Protein AF-A0A812IL11-F1 (afdb_monomer_lite)

Foldseek 3Di:
DDDPLLQQEWAWDFDQFWIWIAGGNQAWIWTAGQLDIDTHHDPHPDVVRVVLSVVLVVVLVVLNVVLVVCVVDDPDDDDRDGSRLSSVLVVLVSSLVVLVVLLVVLLVLLVVLVVVLVPDDLPPLDPVSVVSLVVSLVSLVSSLSHLVRLLVNLVVCLVPPPSLVSCCVNRPPDSVSSNVSSVVSSVSSVVSNVSSVVSSVVSVVSVVVSVVSVVVVVVVVVVVVVVVVVVVVVVVVVVVVVVVD

Secondary structure (DSSP, 8-state):
---TTTTSSEEEEEETTEEEEEESSSS-EEEE-SS-EEEE----SSHHHHHHHHHHHHHHHHHHHHHHHHTTS--TT-PPPPHHHHHHHHHHHHHHHHHHHHHHHHHHHHHHHHHHHHHS-GGG--HHHHHHHHHHHHHHHHHHHHHHHHHHHHHHHHH-HHHHHHHHHHHSS-HHHHHHHHHHHHHHHHHHHHHHHHHHHHHHHHHHHHHHHHHHHHHHHHHHHHHHHHHHHHHHHHHHHHHH-

Structure (mmCIF, N/CA/C/O backbone):
data_AF-A0A812IL11-F1
#
_entry.id   AF-A0A812IL11-F1
#
loop_
_atom_site.group_PDB
_atom_site.id
_atom_site.type_symbol
_atom_site.label_atom_id
_atom_site.label_alt_id
_atom_site.label_comp_id
_atom_site.label_asym_id
_atom_site.label_entity_id
_atom_site.label_seq_id
_atom_site.pdbx_PDB_ins_code
_atom_site.Cartn_x
_atom_site.Cartn_y
_atom_site.Cartn_z
_atom_site.occupancy
_atom_site.B_iso_or_equiv
_atom_site.auth_seq_id
_atom_site.auth_comp_id
_atom_site.auth_asym_id
_atom_site.auth_atom_id
_atom_site.pdbx_PDB_model_num
ATOM 1 N N . MET A 1 1 ? -23.188 9.758 5.806 1.00 29.72 1 MET A N 1
ATOM 2 C CA . MET A 1 1 ? -23.094 9.711 4.332 1.00 29.72 1 MET A CA 1
ATOM 3 C C . MET A 1 1 ? -21.661 9.339 4.013 1.00 29.72 1 MET A C 1
ATOM 5 O O . MET A 1 1 ? -20.778 10.038 4.482 1.00 29.72 1 MET A O 1
ATOM 9 N N . PHE A 1 2 ? -21.421 8.224 3.322 1.00 33.56 2 PHE A N 1
ATOM 10 C CA . PHE A 1 2 ? -20.063 7.772 3.010 1.00 33.56 2 PHE A CA 1
ATOM 11 C C . PHE A 1 2 ? -19.362 8.792 2.098 1.00 33.56 2 PHE A C 1
ATOM 13 O O . PHE A 1 2 ? -19.878 9.119 1.026 1.00 33.56 2 PHE A O 1
ATOM 20 N N . SER A 1 3 ? -18.212 9.306 2.544 1.00 34.31 3 SER A N 1
ATOM 21 C CA . SER A 1 3 ? -17.330 10.166 1.751 1.00 34.31 3 SER A CA 1
ATOM 22 C C . SER A 1 3 ? -16.974 9.473 0.432 1.00 34.31 3 SER A C 1
ATOM 24 O O . SER A 1 3 ? -16.679 8.278 0.399 1.00 34.31 3 SER A O 1
ATOM 26 N N . LYS A 1 4 ? -17.000 10.219 -0.680 1.00 36.62 4 LYS A N 1
ATOM 27 C CA . LYS A 1 4 ? -16.671 9.709 -2.025 1.00 36.62 4 LYS A CA 1
ATOM 28 C C . LYS A 1 4 ? -15.236 9.162 -2.133 1.00 36.62 4 LYS A C 1
ATOM 30 O O . LYS A 1 4 ? -14.985 8.398 -3.063 1.00 36.62 4 LYS A O 1
ATOM 35 N N . ASN A 1 5 ? -14.355 9.477 -1.178 1.00 37.28 5 ASN A N 1
ATOM 36 C CA . ASN A 1 5 ? -12.981 8.968 -1.115 1.00 37.28 5 ASN A CA 1
ATOM 37 C C . ASN A 1 5 ? -12.870 7.580 -0.453 1.00 37.28 5 ASN A C 1
ATOM 39 O O . ASN A 1 5 ? -11.897 6.877 -0.692 1.00 37.28 5 ASN A O 1
ATOM 43 N N . ALA A 1 6 ? -13.908 7.105 0.249 1.00 41.88 6 ALA A N 1
ATOM 44 C CA . ALA A 1 6 ? -13.963 5.759 0.842 1.00 41.88 6 ALA A CA 1
ATOM 45 C C . ALA A 1 6 ? -14.187 4.631 -0.194 1.00 41.88 6 ALA A C 1
ATOM 47 O O . ALA A 1 6 ? -14.512 3.496 0.144 1.00 41.88 6 ALA A O 1
ATOM 48 N N . ARG A 1 7 ? -14.069 4.932 -1.495 1.00 48.19 7 ARG A N 1
ATOM 49 C CA . ARG A 1 7 ? -14.360 3.995 -2.594 1.00 48.19 7 ARG A CA 1
ATOM 50 C C . ARG A 1 7 ? -13.226 3.008 -2.891 1.00 48.19 7 ARG A C 1
ATOM 52 O O . ARG A 1 7 ? -13.402 2.194 -3.796 1.00 48.19 7 ARG A O 1
ATOM 59 N N . ARG A 1 8 ? -12.101 3.072 -2.170 1.00 51.00 8 ARG A N 1
ATOM 60 C CA . ARG A 1 8 ? -10.961 2.147 -2.321 1.00 51.00 8 ARG A CA 1
ATOM 61 C C . ARG A 1 8 ? -10.229 1.776 -1.019 1.00 51.00 8 ARG A C 1
ATOM 63 O O . ARG A 1 8 ? -9.342 0.944 -1.095 1.00 51.00 8 ARG A O 1
ATOM 70 N N . GLY A 1 9 ? -10.590 2.336 0.139 1.00 61.62 9 GLY A N 1
ATOM 71 C CA . GLY A 1 9 ? -9.779 2.220 1.360 1.00 61.62 9 GLY A CA 1
ATOM 72 C C . GLY A 1 9 ? -10.578 2.004 2.641 1.00 61.62 9 GLY A C 1
ATOM 73 O O . GLY A 1 9 ? -11.809 2.022 2.624 1.00 61.62 9 GLY A O 1
ATOM 74 N N . PHE A 1 10 ? -9.865 1.814 3.749 1.00 67.25 10 PHE A N 1
ATOM 75 C CA . PHE A 1 10 ? -10.442 1.699 5.087 1.00 67.25 10 PHE A CA 1
ATOM 76 C C . PHE A 1 10 ? -11.337 2.904 5.424 1.00 67.25 10 PHE A C 1
ATOM 78 O O . PHE A 1 10 ? -11.132 4.008 4.926 1.00 67.25 10 PHE A O 1
ATOM 85 N N . GLY A 1 11 ? -12.363 2.699 6.241 1.00 69.38 11 GLY A N 1
ATOM 86 C CA . GLY A 1 11 ? -13.236 3.766 6.710 1.00 69.38 11 GLY A CA 1
ATOM 87 C C . GLY A 1 11 ? -13.647 3.522 8.148 1.00 69.38 11 GLY A C 1
ATOM 88 O O . GLY A 1 11 ? -14.177 2.458 8.455 1.00 69.38 11 GLY A O 1
ATOM 89 N N . LEU A 1 12 ? -13.445 4.521 8.998 1.00 74.69 12 LEU A N 1
ATOM 90 C CA . LEU A 1 12 ? -13.916 4.543 10.375 1.00 74.69 12 LEU A CA 1
ATOM 91 C C . LEU A 1 12 ? -15.006 5.612 10.498 1.00 74.69 12 LEU A C 1
ATOM 93 O O . LEU A 1 12 ? -14.880 6.714 9.968 1.00 74.69 12 LEU A O 1
ATOM 97 N N . SER A 1 13 ? -16.116 5.270 11.143 1.00 76.06 13 SER A N 1
ATOM 98 C CA . SER A 1 13 ? -17.156 6.224 11.516 1.00 76.06 13 SER A CA 1
ATOM 99 C C . SER A 1 13 ? -17.642 5.902 12.914 1.00 76.06 13 SER A C 1
ATOM 101 O O . SER A 1 13 ? -18.154 4.811 13.162 1.00 76.06 13 SER A O 1
ATOM 103 N N . VAL A 1 14 ? -17.534 6.875 13.807 1.00 68.44 14 VAL A N 1
ATOM 104 C CA . VAL A 1 14 ? -18.029 6.769 15.176 1.00 68.44 14 VAL A CA 1
ATOM 105 C C . VAL A 1 14 ? -19.452 7.317 15.224 1.00 68.44 14 VAL A C 1
ATOM 107 O O . VAL A 1 14 ? -19.789 8.307 14.571 1.00 68.44 14 VAL A O 1
ATOM 110 N N . ARG A 1 15 ? -20.350 6.626 15.928 1.00 67.19 15 ARG A N 1
ATOM 111 C CA . ARG A 1 15 ? -21.689 7.133 16.254 1.00 67.19 15 ARG A CA 1
ATOM 112 C C . ARG A 1 15 ? -22.020 6.759 17.687 1.00 67.19 15 ARG A C 1
ATOM 114 O O . ARG A 1 15 ? -21.584 5.726 18.172 1.00 67.19 15 ARG A O 1
ATOM 121 N N . ARG A 1 16 ? -22.855 7.565 18.349 1.00 60.84 16 ARG A N 1
ATOM 122 C CA . ARG A 1 16 ? -23.295 7.317 19.734 1.00 60.84 16 ARG A CA 1
ATOM 123 C C . ARG A 1 16 ? -23.702 5.851 19.948 1.00 60.84 16 ARG A C 1
ATOM 125 O O . ARG A 1 16 ? -24.752 5.431 19.460 1.00 60.84 16 ARG A O 1
ATOM 132 N N . GLY A 1 17 ? -22.869 5.110 20.684 1.00 62.84 17 GLY A N 1
ATOM 133 C CA . GLY A 1 17 ? -23.086 3.704 21.038 1.00 62.84 17 GLY A CA 1
ATOM 134 C C . GLY A 1 17 ? -22.303 2.663 20.224 1.00 62.84 17 GLY A C 1
ATOM 135 O O . GLY A 1 17 ? -22.475 1.476 20.496 1.00 62.84 17 GLY A O 1
ATOM 136 N N . GLY A 1 18 ? -21.465 3.056 19.255 1.00 69.75 18 GLY A N 1
ATOM 137 C CA . GLY A 1 18 ? -20.599 2.115 18.538 1.00 69.75 18 GLY A CA 1
ATOM 138 C C . GLY A 1 18 ? -19.755 2.706 17.401 1.00 69.75 18 GLY A C 1
ATOM 139 O O . GLY A 1 18 ? -20.031 3.782 16.870 1.00 69.75 18 GLY A O 1
ATOM 140 N N . ALA A 1 19 ? -18.735 1.957 16.991 1.00 75.38 19 ALA A N 1
ATOM 141 C CA . ALA A 1 19 ? -17.854 2.273 15.873 1.00 75.38 19 ALA A CA 1
ATOM 142 C C . ALA A 1 19 ? -18.213 1.425 14.645 1.00 75.38 19 ALA A C 1
ATOM 144 O O . ALA A 1 19 ? -18.396 0.214 14.737 1.00 75.38 19 ALA A O 1
ATOM 145 N N . LEU A 1 20 ? -18.317 2.050 13.476 1.00 79.25 20 LEU A N 1
ATOM 146 C CA . LEU A 1 20 ? -18.415 1.371 12.187 1.00 79.25 20 LEU A CA 1
ATOM 147 C C . LEU A 1 20 ? -17.041 1.397 11.516 1.00 79.25 20 LEU A C 1
ATOM 149 O O . LEU A 1 20 ? -16.548 2.460 11.146 1.00 79.25 20 LEU A O 1
ATOM 153 N N . LEU A 1 21 ? -16.485 0.217 11.289 1.00 77.62 21 LEU A N 1
ATOM 154 C CA . LEU A 1 21 ? -15.248 -0.024 10.556 1.00 77.62 21 LEU A CA 1
ATOM 155 C C . LEU A 1 21 ? -15.602 -0.618 9.189 1.00 77.62 21 LEU A C 1
ATOM 157 O O . LEU A 1 21 ? -16.446 -1.504 9.091 1.00 77.62 21 LEU A O 1
ATOM 161 N N . SER A 1 22 ? -14.989 -0.149 8.110 1.00 76.06 22 SER A N 1
ATOM 162 C CA . SER A 1 22 ? -15.215 -0.657 6.754 1.00 76.06 22 SER A CA 1
ATOM 163 C C . SER A 1 22 ? -13.885 -0.933 6.080 1.00 76.06 22 SER A C 1
ATOM 165 O O . SER A 1 22 ? -13.081 -0.024 5.922 1.00 76.06 22 SER A O 1
ATOM 167 N N . LEU A 1 23 ? -13.681 -2.158 5.602 1.00 69.00 23 LEU A N 1
ATOM 168 C CA . LEU A 1 23 ? -12.432 -2.590 4.966 1.00 69.00 23 LEU A CA 1
ATOM 169 C C . LEU A 1 23 ? -12.410 -2.298 3.454 1.00 69.00 23 LEU A C 1
ATOM 171 O O . LEU A 1 23 ? -12.060 -3.150 2.640 1.00 69.00 23 LEU A O 1
ATOM 175 N N . GLY A 1 24 ? -12.827 -1.096 3.046 1.00 65.12 24 GLY A N 1
ATOM 176 C CA . GLY A 1 24 ? -12.870 -0.723 1.630 1.00 65.12 24 GLY A CA 1
ATOM 177 C C . GLY A 1 24 ? -14.158 -1.058 0.892 1.00 65.12 24 GLY A C 1
ATOM 178 O O . GLY A 1 24 ? -15.213 -1.321 1.473 1.00 65.12 24 GLY A O 1
ATOM 179 N N . ARG A 1 25 ? -14.081 -0.947 -0.440 1.00 60.25 25 ARG A N 1
ATOM 180 C CA . ARG A 1 25 ? -15.228 -1.077 -1.350 1.00 60.25 25 ARG A CA 1
ATOM 181 C C . ARG A 1 25 ? -15.854 -2.463 -1.271 1.00 60.25 25 ARG A C 1
ATOM 183 O O . ARG A 1 25 ? -17.078 -2.561 -1.169 1.00 60.25 25 ARG A O 1
ATOM 190 N N . ASP A 1 26 ? -14.999 -3.475 -1.269 1.00 55.38 26 ASP A N 1
ATOM 191 C CA . ASP A 1 26 ? -15.390 -4.869 -1.426 1.00 55.38 26 ASP A CA 1
ATOM 192 C C . ASP A 1 26 ? -15.074 -5.722 -0.176 1.00 55.38 26 ASP A C 1
ATOM 194 O O . ASP A 1 26 ? -15.381 -6.910 -0.149 1.00 55.38 26 ASP A O 1
ATOM 198 N N . GLY A 1 27 ? -14.511 -5.115 0.878 1.00 61.88 27 GLY A N 1
ATOM 199 C CA . GLY A 1 27 ? -14.308 -5.750 2.183 1.00 61.88 27 GLY A CA 1
ATOM 200 C C . GLY A 1 27 ? -15.541 -5.657 3.095 1.00 61.88 27 GLY A C 1
ATOM 201 O O . GLY A 1 27 ? -16.428 -4.823 2.867 1.00 61.88 27 GLY A O 1
ATOM 202 N N . PRO A 1 28 ? -15.631 -6.504 4.136 1.00 65.06 28 PRO A N 1
ATOM 203 C CA . PRO A 1 28 ? -16.746 -6.463 5.071 1.00 65.06 28 PRO A CA 1
ATOM 204 C C . PRO A 1 28 ? -16.701 -5.195 5.930 1.00 65.06 28 PRO A C 1
ATOM 206 O O . PRO A 1 28 ? -15.650 -4.580 6.145 1.00 65.06 28 PRO A O 1
ATOM 209 N N . SER A 1 29 ? -17.872 -4.795 6.417 1.00 74.75 29 SER A N 1
ATOM 210 C CA . SER A 1 29 ? -17.995 -3.722 7.402 1.00 74.75 29 SER A CA 1
ATOM 211 C C . SER A 1 29 ? -18.302 -4.332 8.762 1.00 74.75 29 SER A C 1
ATOM 213 O O . SER A 1 29 ? -19.111 -5.248 8.848 1.00 74.75 29 SER A O 1
ATOM 215 N N . VAL A 1 30 ? -17.692 -3.833 9.828 1.00 73.81 30 VAL A N 1
ATOM 216 C CA . VAL A 1 30 ? -17.940 -4.295 11.192 1.00 73.81 30 VAL A CA 1
ATOM 217 C C . VAL A 1 30 ? -18.491 -3.148 12.018 1.00 73.81 30 VAL A C 1
ATOM 219 O O . VAL A 1 30 ? -17.923 -2.062 12.046 1.00 73.81 30 VAL A O 1
ATOM 222 N N . VAL A 1 31 ? -19.621 -3.384 12.676 1.00 79.50 31 VAL A N 1
ATOM 223 C CA . VAL A 1 31 ? -20.169 -2.481 13.690 1.00 79.50 31 VAL A CA 1
ATOM 224 C C . VAL A 1 31 ? -19.750 -3.022 15.045 1.00 79.50 31 VAL A C 1
ATOM 226 O O . VAL A 1 31 ? -20.183 -4.109 15.408 1.00 79.50 31 VAL A O 1
ATOM 229 N N . VAL A 1 32 ? -18.933 -2.282 15.781 1.00 77.50 32 VAL A N 1
ATOM 230 C CA . VAL A 1 32 ? -18.451 -2.631 17.118 1.00 77.50 32 VAL A CA 1
ATOM 231 C C . VAL A 1 32 ? -19.195 -1.795 18.151 1.00 77.50 32 VAL A C 1
ATOM 233 O O . VAL A 1 32 ? -19.266 -0.574 18.047 1.00 77.50 32 VAL A O 1
ATOM 236 N N . ALA A 1 33 ? -19.748 -2.457 19.153 1.00 76.44 33 ALA A N 1
ATOM 237 C CA . ALA A 1 33 ? -20.300 -1.867 20.362 1.00 76.44 33 ALA A CA 1
ATOM 238 C C . ALA A 1 33 ? -19.567 -2.448 21.581 1.00 76.44 33 ALA A C 1
ATOM 240 O O . ALA A 1 33 ? -18.767 -3.372 21.455 1.00 76.44 33 ALA A O 1
ATOM 241 N N . ASN A 1 34 ? -19.873 -1.932 22.771 1.00 68.38 34 ASN A N 1
ATOM 242 C CA . ASN A 1 34 ? -19.155 -2.235 24.015 1.00 68.38 34 ASN A CA 1
ATOM 243 C C . ASN A 1 34 ? -18.975 -3.754 24.288 1.00 68.38 34 ASN A C 1
ATOM 245 O O . ASN A 1 34 ? -17.907 -4.201 24.687 1.00 68.38 34 ASN A O 1
ATOM 249 N N . THR A 1 35 ? -19.989 -4.577 23.988 1.00 68.31 35 THR A N 1
ATOM 250 C CA . THR A 1 35 ? -19.961 -6.040 24.226 1.00 68.31 35 THR A CA 1
ATOM 251 C C . THR A 1 35 ? -20.346 -6.894 23.020 1.00 68.31 35 THR A C 1
ATOM 253 O O . THR A 1 35 ? -20.452 -8.116 23.123 1.00 68.31 35 THR A O 1
ATOM 256 N N . THR A 1 36 ? -20.623 -6.274 21.875 1.00 70.94 36 THR A N 1
ATOM 257 C CA . THR A 1 36 ? -21.089 -6.986 20.679 1.00 70.94 36 THR A CA 1
ATOM 258 C C . THR A 1 36 ? -20.452 -6.384 19.446 1.00 70.94 36 THR A C 1
ATOM 260 O O . THR A 1 36 ? -20.225 -5.180 19.395 1.00 70.94 36 THR A O 1
ATOM 263 N N . ALA A 1 37 ? -20.188 -7.205 18.435 1.00 71.88 37 ALA A N 1
ATOM 264 C CA . ALA A 1 37 ? -19.907 -6.684 17.111 1.00 71.88 37 ALA A CA 1
ATOM 265 C C . ALA A 1 37 ? -20.683 -7.455 16.048 1.00 71.88 37 ALA A C 1
ATOM 267 O O . ALA A 1 37 ? -20.921 -8.658 16.168 1.00 71.88 37 ALA A O 1
ATOM 268 N N . PHE A 1 38 ? -21.085 -6.735 15.010 1.00 71.88 38 PHE A N 1
ATOM 269 C CA . PHE A 1 38 ? -21.820 -7.261 13.875 1.00 71.88 38 PHE A CA 1
ATOM 270 C C . PHE A 1 38 ? -20.956 -7.136 12.633 1.00 71.88 38 PHE A C 1
ATOM 272 O O . PHE A 1 38 ? -20.614 -6.029 12.221 1.00 71.88 38 PHE A O 1
ATOM 279 N N . ILE A 1 39 ? -20.637 -8.272 12.020 1.00 71.06 39 ILE A N 1
ATOM 280 C CA . ILE A 1 39 ? -19.990 -8.307 10.714 1.00 71.06 39 ILE A CA 1
ATOM 281 C C . ILE A 1 39 ? -21.094 -8.228 9.663 1.00 71.06 39 ILE A C 1
ATOM 283 O O . ILE A 1 39 ? -21.988 -9.070 9.604 1.00 71.06 39 ILE A O 1
ATOM 287 N N . LEU A 1 40 ? -21.030 -7.194 8.839 1.00 69.31 40 LEU A N 1
ATOM 288 C CA . LEU A 1 40 ? -21.848 -7.011 7.656 1.00 69.31 40 LEU A CA 1
ATOM 289 C C . LEU A 1 40 ? -21.028 -7.507 6.460 1.00 69.31 40 LEU A C 1
ATOM 291 O O . LEU A 1 40 ? -20.180 -6.760 5.952 1.00 69.31 40 LEU A O 1
ATOM 295 N N . PRO A 1 41 ? -21.234 -8.761 6.014 1.00 62.69 41 PRO A N 1
ATOM 296 C CA . PRO A 1 41 ? -20.600 -9.241 4.800 1.00 62.69 41 PRO A CA 1
ATOM 297 C C . PRO A 1 41 ? -21.088 -8.384 3.633 1.00 62.69 41 PRO A C 1
ATOM 299 O O . PRO A 1 41 ? -22.290 -8.171 3.453 1.00 62.69 41 PRO A O 1
ATOM 302 N N . ARG A 1 42 ? -20.150 -7.867 2.842 1.00 62.34 42 ARG A N 1
ATOM 303 C CA . ARG A 1 42 ? -20.475 -7.290 1.542 1.00 62.34 42 ARG A CA 1
ATOM 304 C C . ARG A 1 42 ? -20.348 -8.375 0.493 1.00 62.34 42 ARG A C 1
ATOM 306 O O . ARG A 1 42 ? -19.362 -9.102 0.467 1.00 62.34 42 ARG A O 1
ATOM 313 N N . ASP A 1 43 ? -21.375 -8.464 -0.342 1.00 51.81 43 ASP A N 1
ATOM 314 C CA . ASP A 1 43 ? -21.470 -9.424 -1.434 1.00 51.81 43 ASP A CA 1
ATOM 315 C C . ASP A 1 43 ? -20.422 -9.051 -2.493 1.00 51.81 43 ASP A C 1
ATOM 317 O O . ASP A 1 43 ? -20.637 -8.194 -3.357 1.00 51.81 43 ASP A O 1
ATOM 321 N N . SER A 1 44 ? -19.225 -9.609 -2.344 1.00 52.06 44 SER A N 1
ATOM 322 C CA . SER A 1 44 ? -18.141 -9.456 -3.298 1.00 52.06 44 SER A CA 1
ATOM 323 C C . SER A 1 44 ? -18.310 -10.518 -4.380 1.00 52.06 44 SER A C 1
ATOM 325 O O . SER A 1 44 ? -18.503 -11.701 -4.115 1.00 52.06 44 SER A O 1
ATOM 327 N N . ARG A 1 45 ? -18.256 -10.093 -5.646 1.00 53.56 45 ARG A N 1
ATOM 328 C CA . ARG A 1 45 ? -18.257 -11.026 -6.786 1.00 53.56 45 ARG A CA 1
ATOM 329 C C . ARG A 1 45 ? -16.948 -11.822 -6.889 1.00 53.56 45 ARG A C 1
ATOM 331 O O . ARG A 1 45 ? -16.891 -12.770 -7.668 1.00 53.56 45 ARG A O 1
ATOM 338 N N . ASP A 1 46 ? -15.937 -11.443 -6.109 1.00 54.16 46 ASP A N 1
ATOM 339 C CA . ASP A 1 46 ? -14.612 -12.053 -6.061 1.00 54.16 46 ASP A CA 1
ATOM 340 C C . ASP A 1 46 ? -14.466 -12.996 -4.865 1.00 54.16 46 ASP A C 1
ATOM 342 O O . ASP A 1 46 ? -14.668 -12.619 -3.712 1.00 54.16 46 ASP A O 1
ATOM 346 N N . LYS A 1 47 ? -14.057 -14.238 -5.145 1.00 54.91 47 LYS A N 1
ATOM 347 C CA . LYS A 1 47 ? -13.893 -15.296 -4.135 1.00 54.91 47 LYS A CA 1
ATOM 348 C C . LYS A 1 47 ? -12.852 -14.956 -3.059 1.00 54.91 47 LYS A C 1
ATOM 350 O O . LYS A 1 47 ? -13.056 -15.333 -1.910 1.00 54.91 47 LYS A O 1
ATOM 355 N N . SER A 1 48 ? -11.798 -14.205 -3.386 1.00 54.56 48 SER A N 1
ATOM 356 C CA . SER A 1 48 ? -10.756 -13.821 -2.416 1.00 54.56 48 SER A CA 1
ATOM 357 C C . SER A 1 48 ? -11.302 -12.973 -1.263 1.00 54.56 48 SER A C 1
ATOM 359 O O . SER A 1 48 ? -10.867 -13.096 -0.124 1.00 54.56 48 SER A O 1
ATOM 361 N N . LEU A 1 49 ? -12.316 -12.151 -1.523 1.00 51.91 49 LEU A N 1
ATOM 362 C CA . LEU A 1 49 ? -12.935 -11.294 -0.512 1.00 51.91 49 LEU A CA 1
ATOM 363 C C . LEU A 1 49 ? -13.940 -12.053 0.362 1.00 51.91 49 LEU A C 1
ATOM 365 O O . LEU A 1 49 ? -14.156 -11.674 1.514 1.00 51.91 49 LEU A O 1
ATOM 369 N N . SER A 1 50 ? -14.507 -13.154 -0.146 1.00 56.81 50 SER A N 1
ATOM 370 C CA . SER A 1 50 ? -15.261 -14.102 0.683 1.00 56.81 50 SER A CA 1
ATOM 371 C C . SER A 1 50 ? -14.359 -14.836 1.682 1.00 56.81 50 SER A C 1
ATOM 373 O O . SER A 1 50 ? -14.770 -15.028 2.826 1.00 56.81 50 SER A O 1
ATOM 375 N N . ASP A 1 51 ? -13.110 -15.132 1.301 1.00 62.19 51 ASP A N 1
ATOM 376 C CA . ASP A 1 51 ? -12.107 -15.706 2.206 1.00 62.19 51 ASP A CA 1
ATOM 377 C C . ASP A 1 51 ? -11.676 -14.698 3.279 1.00 62.19 51 ASP A C 1
ATOM 379 O O . ASP A 1 51 ? -11.596 -15.060 4.449 1.00 62.19 51 ASP A O 1
ATOM 383 N N . VAL A 1 52 ? -11.508 -13.415 2.934 1.00 61.25 52 VAL A N 1
ATOM 384 C CA . VAL A 1 52 ? -11.262 -12.345 3.924 1.00 61.25 52 VAL A CA 1
ATOM 385 C C . VAL A 1 52 ? -12.439 -12.215 4.900 1.00 61.25 52 VAL A C 1
ATOM 387 O O . VAL A 1 52 ? -12.236 -12.089 6.105 1.00 61.25 52 VAL A O 1
ATOM 390 N N . GLY A 1 53 ? -13.681 -12.300 4.413 1.00 59.44 53 GLY A N 1
ATOM 391 C CA . GLY A 1 53 ? -14.874 -12.313 5.265 1.00 59.44 53 GLY A CA 1
ATOM 392 C C . GLY A 1 53 ? -14.911 -13.500 6.235 1.00 59.44 53 GLY A C 1
ATOM 393 O O . GLY A 1 53 ? -15.223 -13.317 7.411 1.00 59.44 53 GLY A O 1
ATOM 394 N N . LEU A 1 54 ? -14.539 -14.693 5.763 1.00 64.25 54 LEU A N 1
ATOM 395 C CA . LEU A 1 54 ? -14.407 -15.905 6.577 1.00 64.25 54 LEU A CA 1
ATOM 396 C C . LEU A 1 54 ? -13.262 -15.810 7.590 1.00 64.25 54 LEU A C 1
ATOM 398 O O . LEU A 1 54 ? -13.457 -16.195 8.738 1.00 64.25 54 LEU A O 1
ATOM 402 N N . GLN A 1 55 ? -12.105 -15.263 7.210 1.00 64.44 55 GLN A N 1
ATOM 403 C CA . GLN A 1 55 ? -10.977 -15.032 8.119 1.00 64.44 55 GLN A CA 1
ATOM 404 C C . GLN A 1 55 ? -11.334 -14.029 9.213 1.00 64.44 55 GLN A C 1
ATOM 406 O O . GLN A 1 55 ? -11.015 -14.248 10.377 1.00 64.44 55 GLN A O 1
ATOM 411 N N . ILE A 1 56 ? -12.043 -12.954 8.863 1.00 63.09 56 ILE A N 1
ATOM 412 C CA . ILE A 1 56 ? -12.542 -11.982 9.839 1.00 63.09 56 ILE A CA 1
ATOM 413 C C . ILE A 1 56 ? -13.551 -12.645 10.762 1.00 63.09 56 ILE A C 1
ATOM 415 O O . ILE A 1 56 ? -13.492 -12.435 11.965 1.00 63.09 56 ILE A O 1
ATOM 419 N N . GLN A 1 57 ? -14.440 -13.486 10.235 1.00 63.81 57 GLN A N 1
ATOM 420 C CA . GLN A 1 57 ? -15.389 -14.228 11.054 1.00 63.81 57 GLN A CA 1
ATOM 421 C C . GLN A 1 57 ? -14.693 -15.240 11.978 1.00 63.81 57 GLN A C 1
ATOM 423 O O . GLN A 1 57 ? -15.085 -15.355 13.135 1.00 63.81 57 GLN A O 1
ATOM 428 N N . GLN A 1 58 ? -13.654 -15.935 11.508 1.00 66.19 58 GLN A N 1
ATOM 429 C CA . GLN A 1 58 ? -12.846 -16.862 12.306 1.00 66.19 58 GLN A CA 1
ATOM 430 C C . GLN A 1 58 ? -12.059 -16.128 13.389 1.00 66.19 58 GLN A C 1
ATOM 432 O O . GLN A 1 58 ? -12.250 -16.438 14.558 1.00 66.19 58 GLN A O 1
ATOM 437 N N . LYS A 1 59 ? -11.290 -15.085 13.041 1.00 64.88 59 LYS A N 1
ATOM 438 C CA . LYS A 1 59 ? -10.596 -14.254 14.036 1.00 64.88 59 LYS A CA 1
ATOM 439 C C . LYS A 1 59 ? -11.583 -13.634 15.019 1.00 64.88 59 LYS A C 1
ATOM 441 O O . LYS A 1 59 ? -11.292 -13.575 16.201 1.00 64.88 59 LYS A O 1
ATOM 446 N N . PHE A 1 60 ? -12.767 -13.217 14.575 1.00 64.12 60 PHE A N 1
ATOM 447 C CA . PHE A 1 60 ? -13.799 -12.696 15.468 1.00 64.12 60 PHE A CA 1
ATOM 448 C C . PHE A 1 60 ? -14.312 -13.760 16.444 1.00 64.12 60 PHE A C 1
ATOM 450 O O . PHE A 1 60 ? -14.489 -13.468 17.622 1.00 64.12 60 PHE A O 1
ATOM 457 N N . VAL A 1 61 ? -14.517 -14.999 15.988 1.00 64.56 61 VAL A N 1
ATOM 458 C CA . VAL A 1 61 ? -14.857 -16.129 16.864 1.00 64.56 61 VAL A CA 1
ATOM 459 C C . VAL A 1 61 ? -13.714 -16.434 17.833 1.00 64.56 61 VAL A C 1
ATOM 461 O O . VAL A 1 61 ? -13.988 -16.636 19.013 1.00 64.56 61 VAL A O 1
ATOM 464 N N . ASP A 1 62 ? -12.464 -16.391 17.377 1.00 66.56 62 ASP A N 1
ATOM 465 C CA . ASP A 1 62 ? -11.277 -16.618 18.206 1.00 66.56 62 ASP A CA 1
ATOM 466 C C . ASP A 1 62 ? -11.080 -15.505 19.244 1.00 66.56 62 ASP A C 1
ATOM 468 O O . ASP A 1 62 ? -10.723 -15.787 20.380 1.00 66.56 62 ASP A O 1
ATOM 472 N N . ILE A 1 63 ? -11.376 -14.248 18.898 1.00 64.50 63 ILE A N 1
ATOM 473 C CA . ILE A 1 63 ? -11.332 -13.093 19.809 1.00 64.50 63 ILE A CA 1
ATOM 474 C C . ILE A 1 63 ? -12.478 -13.153 20.810 1.00 64.50 63 ILE A C 1
ATOM 476 O O . ILE A 1 63 ? -12.282 -12.927 21.996 1.00 64.50 63 ILE A O 1
ATOM 480 N N . VAL A 1 64 ? -13.689 -13.496 20.369 1.00 61.69 64 VAL A N 1
ATOM 481 C CA . VAL A 1 64 ? -14.814 -13.721 21.286 1.00 61.69 64 VAL A CA 1
ATOM 482 C C . VAL A 1 64 ? -14.502 -14.889 22.226 1.00 61.69 64 VAL A C 1
ATOM 484 O O . VAL A 1 64 ? -14.842 -14.819 23.406 1.00 61.69 64 VAL A O 1
ATOM 487 N N . ALA A 1 65 ? -13.849 -15.947 21.738 1.00 61.84 65 ALA A N 1
ATOM 488 C CA . ALA A 1 65 ? -13.420 -17.077 22.552 1.00 61.84 65 ALA A CA 1
ATOM 489 C C . ALA A 1 65 ? -12.305 -16.685 23.532 1.00 61.84 65 ALA A C 1
ATOM 491 O O . ALA A 1 65 ? -12.427 -16.996 24.711 1.00 61.84 65 ALA A O 1
ATOM 492 N N . SER A 1 66 ? -11.287 -15.940 23.096 1.00 61.19 66 SER A N 1
ATOM 493 C CA . SER A 1 66 ? -10.160 -15.519 23.934 1.00 61.19 66 SER A CA 1
ATOM 494 C C . SER A 1 66 ? -10.547 -14.458 24.964 1.00 61.19 66 SER A C 1
ATOM 496 O O . SER A 1 66 ? -10.124 -14.553 26.111 1.00 61.19 66 SER A O 1
ATOM 498 N N . VAL A 1 67 ? -11.423 -13.507 24.623 1.00 57.78 67 VAL A N 1
ATOM 499 C CA . VAL A 1 67 ? -11.998 -12.540 25.576 1.00 57.78 67 VAL A CA 1
ATOM 500 C C . VAL A 1 67 ? -12.886 -13.259 26.592 1.00 57.78 67 VAL A C 1
ATOM 502 O O . VAL A 1 67 ? -12.853 -12.951 27.784 1.00 57.78 67 VAL A O 1
ATOM 505 N N . ARG A 1 68 ? -13.655 -1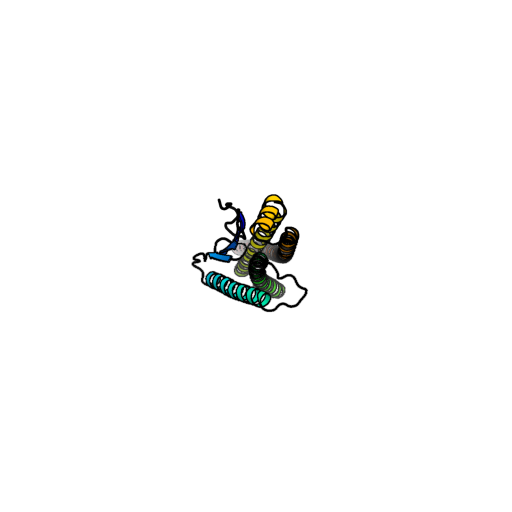4.265 26.156 1.00 54.50 68 ARG A N 1
ATOM 506 C CA . ARG A 1 68 ? -14.459 -15.094 27.062 1.00 54.50 68 ARG A CA 1
ATOM 507 C C . ARG A 1 68 ? -13.583 -15.949 27.976 1.00 54.50 68 ARG A C 1
ATOM 509 O O . ARG A 1 68 ? -13.920 -16.084 29.147 1.00 54.50 68 ARG A O 1
ATOM 516 N N . GLU A 1 69 ? -12.472 -16.476 27.467 1.00 53.22 69 GLU A N 1
ATOM 517 C CA . GLU A 1 69 ? -11.486 -17.226 28.244 1.00 53.22 69 GLU A CA 1
ATOM 518 C C . GLU A 1 69 ? -10.741 -16.329 29.239 1.00 53.22 69 GLU A C 1
ATOM 520 O O . GLU A 1 69 ? -10.650 -16.703 30.404 1.00 53.22 69 GLU A O 1
ATOM 525 N N . GLN A 1 70 ? -10.322 -15.120 28.850 1.00 49.44 70 GLN A N 1
ATOM 526 C CA . GLN A 1 70 ? -9.710 -14.114 29.734 1.00 49.44 70 GLN A CA 1
ATOM 527 C C . GLN A 1 70 ? -10.666 -13.613 30.827 1.00 49.44 70 GLN A C 1
ATOM 529 O O . GLN A 1 70 ? -10.231 -13.327 31.936 1.00 49.44 70 GLN A O 1
ATOM 534 N N . HIS A 1 71 ? -11.975 -13.556 30.564 1.00 48.19 71 HIS A N 1
ATOM 535 C CA . HIS A 1 71 ? -12.980 -13.308 31.607 1.00 48.19 71 HIS A CA 1
ATOM 536 C C . HIS A 1 71 ? -13.219 -14.506 32.541 1.00 48.19 71 HIS A C 1
ATOM 538 O O . HIS A 1 71 ? -13.785 -14.326 33.616 1.00 48.19 71 HIS A O 1
ATOM 544 N N . THR A 1 72 ? -12.813 -15.722 32.161 1.00 44.78 72 THR A N 1
ATOM 545 C CA . THR A 1 72 ? -12.930 -16.926 33.010 1.00 44.78 72 THR A CA 1
ATOM 546 C C . THR A 1 72 ? -11.618 -17.362 33.666 1.00 44.78 72 THR A C 1
ATOM 548 O O . THR A 1 72 ? -11.654 -18.085 34.659 1.00 44.78 72 THR A O 1
ATOM 551 N N . ALA A 1 73 ? -10.475 -16.925 33.139 1.00 45.09 73 ALA A N 1
ATOM 552 C CA . ALA A 1 73 ? -9.140 -17.176 33.657 1.00 45.09 73 ALA A CA 1
ATOM 553 C C . ALA A 1 73 ? -8.596 -15.876 34.266 1.00 45.09 73 ALA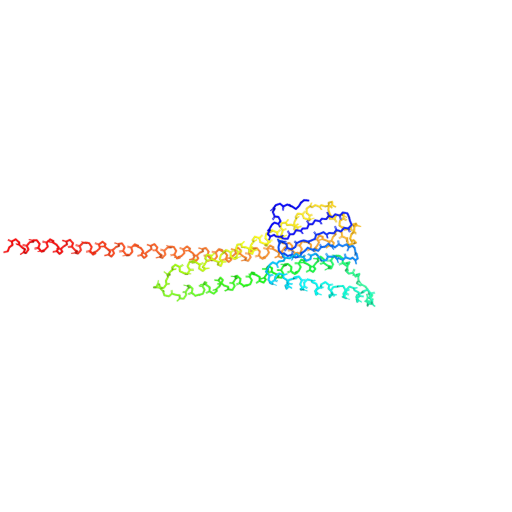 A C 1
ATOM 555 O O . ALA A 1 73 ? -7.821 -15.154 33.645 1.00 45.09 73 ALA A O 1
ATOM 556 N N . GLU A 1 74 ? -9.041 -15.570 35.486 1.00 41.69 74 GLU A N 1
ATOM 557 C CA . GLU A 1 74 ? -8.457 -14.519 36.320 1.00 41.69 74 GLU A CA 1
ATOM 558 C C . GLU A 1 74 ? -6.977 -14.847 36.606 1.00 41.69 74 GLU A C 1
ATOM 560 O O . GLU A 1 74 ? -6.656 -15.545 37.570 1.00 41.69 74 GLU A O 1
ATOM 565 N N . GLU A 1 75 ? -6.051 -14.338 35.788 1.00 43.88 75 GLU A N 1
ATOM 566 C CA . GLU A 1 75 ? -4.697 -14.059 36.269 1.00 43.88 75 GLU A CA 1
ATOM 567 C C . GLU A 1 75 ? -4.733 -12.733 37.051 1.00 43.88 75 GLU A C 1
ATOM 569 O O . GLU A 1 75 ? -5.127 -11.698 36.503 1.00 43.88 75 GLU A O 1
ATOM 574 N N . PRO A 1 76 ? -4.351 -12.722 38.340 1.00 38.81 76 PRO A N 1
ATOM 575 C CA . PRO A 1 76 ? -4.459 -11.533 39.170 1.00 38.81 76 PRO A CA 1
ATOM 576 C C . PRO A 1 76 ? -3.395 -10.510 38.754 1.00 38.81 76 PRO A C 1
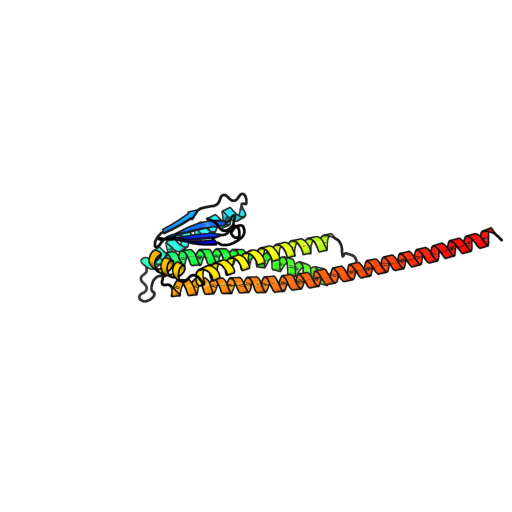ATOM 578 O O . PRO A 1 76 ? -2.226 -10.646 39.109 1.00 38.81 76 PRO A O 1
ATOM 581 N N . GLY A 1 77 ? -3.801 -9.470 38.020 1.00 49.22 77 GLY A N 1
ATOM 582 C CA . GLY A 1 77 ? -2.981 -8.270 37.807 1.00 49.22 77 GLY A CA 1
ATOM 583 C C . GLY A 1 77 ? -2.956 -7.679 36.397 1.00 49.22 77 GLY A C 1
ATOM 584 O O . GLY A 1 77 ? -2.348 -6.625 36.227 1.00 49.22 77 GLY A O 1
ATOM 585 N N . ARG A 1 78 ? -3.597 -8.298 35.397 1.00 50.00 78 ARG A N 1
ATOM 586 C CA . ARG A 1 78 ? -3.725 -7.721 34.049 1.00 50.00 78 ARG A CA 1
ATOM 587 C C . ARG A 1 78 ? -5.184 -7.353 33.807 1.00 50.00 78 ARG A C 1
ATOM 589 O O . ARG A 1 78 ? -6.035 -8.237 33.789 1.00 50.00 78 ARG A O 1
ATOM 596 N N . GLU A 1 79 ? -5.481 -6.061 33.681 1.00 57.50 79 GLU A N 1
ATOM 597 C CA . GLU A 1 79 ? -6.827 -5.636 33.291 1.00 57.50 79 GLU A CA 1
ATOM 598 C C . GLU A 1 79 ? -7.148 -6.234 31.909 1.00 57.50 79 GLU A C 1
ATOM 600 O O . GLU A 1 79 ? -6.300 -6.185 31.010 1.00 57.50 79 GLU A O 1
ATOM 605 N N . PRO A 1 80 ? -8.309 -6.893 31.745 1.00 63.94 80 PRO A N 1
ATOM 606 C CA . PRO A 1 80 ? -8.673 -7.507 30.478 1.00 63.94 80 PRO A CA 1
ATOM 607 C C . PRO A 1 80 ? -8.844 -6.417 29.419 1.00 63.94 80 PRO A C 1
ATOM 609 O O . PRO A 1 80 ? -9.560 -5.442 29.649 1.00 63.94 80 PRO A O 1
ATOM 612 N N . VAL A 1 81 ? -8.205 -6.598 28.257 1.00 67.75 81 VAL A N 1
ATOM 613 C CA . VAL A 1 81 ? -8.336 -5.677 27.118 1.00 67.75 81 VAL A CA 1
ATOM 614 C C . VAL A 1 81 ? -9.825 -5.536 26.793 1.00 67.75 81 VAL A C 1
ATOM 616 O O . VAL A 1 81 ? -10.496 -6.561 26.608 1.00 67.75 81 VAL A O 1
ATOM 619 N N . PRO A 1 82 ? -10.382 -4.314 26.728 1.00 79.00 82 PRO A N 1
ATOM 620 C CA . PRO A 1 82 ? -11.811 -4.183 26.518 1.00 79.00 82 PRO A CA 1
ATOM 621 C C . PRO A 1 82 ? -12.195 -4.747 25.147 1.00 79.00 82 PRO A C 1
ATOM 623 O O . PRO A 1 82 ? -11.526 -4.504 24.140 1.00 79.00 82 PRO A O 1
ATOM 626 N N . PHE A 1 83 ? -13.300 -5.494 25.110 1.00 77.38 83 PHE A N 1
ATOM 627 C CA . PHE A 1 83 ? -13.730 -6.287 23.953 1.00 77.38 83 PHE A CA 1
ATOM 628 C C . PHE A 1 83 ? -13.674 -5.512 22.633 1.00 77.38 83 PHE A C 1
ATOM 630 O O . PHE A 1 83 ? -13.177 -5.999 21.621 1.00 77.38 83 PHE A O 1
ATOM 637 N N . ALA A 1 84 ? -14.178 -4.288 22.640 1.00 76.94 84 ALA A N 1
ATOM 638 C CA . ALA A 1 84 ? -14.262 -3.496 21.434 1.00 76.94 84 ALA A CA 1
ATOM 639 C C . ALA A 1 84 ? -12.913 -2.967 20.927 1.00 76.94 84 ALA A C 1
ATOM 641 O O . ALA A 1 84 ? -12.751 -2.824 19.711 1.00 76.94 84 ALA A O 1
ATOM 642 N N . LEU A 1 85 ? -11.949 -2.727 21.824 1.00 81.56 85 LEU A N 1
ATOM 643 C CA . LEU A 1 85 ? -10.571 -2.431 21.437 1.00 81.56 85 LEU A CA 1
ATOM 644 C C . LEU A 1 85 ? -9.954 -3.660 20.772 1.00 81.56 85 LEU A C 1
ATOM 646 O O . LEU A 1 85 ? -9.483 -3.549 19.648 1.00 81.56 85 LEU A O 1
ATOM 650 N N . ALA A 1 86 ? -10.092 -4.841 21.384 1.00 79.81 86 ALA A N 1
ATOM 651 C CA . ALA A 1 86 ? -9.574 -6.098 20.836 1.00 79.81 86 ALA A CA 1
ATOM 652 C C . ALA A 1 86 ? -10.162 -6.432 19.450 1.00 79.81 86 ALA A C 1
ATOM 654 O O . ALA A 1 86 ? -9.452 -6.854 18.537 1.00 79.81 86 ALA A O 1
ATOM 655 N N . VAL A 1 87 ? -11.467 -6.212 19.256 1.00 78.00 87 VAL A N 1
ATOM 656 C CA . VAL A 1 87 ? -12.119 -6.400 17.949 1.00 78.00 87 VAL A CA 1
ATOM 657 C C . VAL A 1 87 ? -11.589 -5.412 16.914 1.00 78.00 87 VAL A C 1
ATOM 659 O O . VAL A 1 87 ? -11.367 -5.785 15.762 1.00 78.00 87 VAL A O 1
ATOM 662 N N . THR A 1 88 ? -11.404 -4.151 17.302 1.00 80.88 88 THR A N 1
ATOM 663 C CA . THR A 1 88 ? -10.935 -3.115 16.379 1.00 80.88 88 THR A CA 1
ATOM 664 C C . THR A 1 88 ? -9.473 -3.332 16.011 1.00 80.88 88 THR A C 1
ATOM 666 O O . THR A 1 88 ? -9.148 -3.341 14.828 1.00 80.88 88 THR A O 1
ATOM 669 N N . GLU A 1 89 ? -8.617 -3.611 16.990 1.00 83.31 89 GLU A N 1
ATOM 670 C CA . GLU A 1 89 ? -7.208 -3.970 16.812 1.00 83.31 89 GLU A CA 1
ATOM 671 C C . GLU A 1 89 ? -7.045 -5.159 15.858 1.00 83.31 89 GLU A C 1
ATOM 673 O O . GLU A 1 89 ? -6.249 -5.121 14.918 1.00 83.31 89 GLU A O 1
ATOM 678 N N . ALA A 1 90 ? -7.864 -6.198 16.012 1.00 80.12 90 ALA A N 1
ATOM 679 C CA . ALA A 1 90 ? -7.823 -7.333 15.105 1.00 80.12 90 ALA A CA 1
ATOM 680 C C . ALA A 1 90 ? -8.219 -6.976 13.670 1.00 80.12 90 ALA A C 1
ATOM 682 O O . ALA A 1 90 ? -7.634 -7.506 12.728 1.00 80.12 90 ALA A O 1
ATOM 683 N N . LEU A 1 91 ? -9.189 -6.079 13.477 1.00 78.31 91 LEU A N 1
ATOM 684 C CA . LEU A 1 91 ? -9.565 -5.611 12.142 1.00 78.31 91 LEU A CA 1
ATOM 685 C C . LEU A 1 91 ? -8.460 -4.775 11.502 1.00 78.31 91 LEU A C 1
ATOM 687 O O . LEU A 1 91 ? -8.194 -4.947 10.313 1.00 78.31 91 LEU A O 1
ATOM 691 N N . LEU A 1 92 ? -7.812 -3.910 12.284 1.00 83.19 92 LEU A N 1
ATOM 692 C CA . LEU A 1 92 ? -6.651 -3.142 11.839 1.00 83.19 92 LEU A CA 1
ATOM 693 C C . LEU A 1 92 ? -5.500 -4.078 11.460 1.00 83.19 92 LEU A C 1
ATOM 695 O O . LEU A 1 92 ? -4.929 -3.925 10.385 1.00 83.19 92 LEU A O 1
ATOM 699 N N . THR A 1 93 ? -5.247 -5.107 12.272 1.00 84.69 93 THR A N 1
ATOM 700 C CA . THR A 1 93 ? -4.244 -6.144 11.992 1.00 84.69 93 THR A CA 1
ATOM 701 C C . THR A 1 93 ? -4.544 -6.878 10.692 1.00 84.69 93 THR A C 1
ATOM 703 O O . THR A 1 93 ? -3.681 -6.968 9.836 1.00 84.69 93 THR A O 1
ATOM 706 N N . ILE A 1 94 ? -5.773 -7.367 10.497 1.00 80.56 94 ILE A N 1
ATOM 707 C CA . ILE A 1 94 ? -6.149 -8.095 9.272 1.00 80.56 94 ILE A CA 1
ATOM 708 C C . ILE A 1 94 ? -5.992 -7.207 8.037 1.00 80.56 94 ILE A C 1
ATOM 710 O O . ILE A 1 94 ? -5.571 -7.675 6.981 1.00 80.56 94 ILE A O 1
ATOM 714 N N . TYR A 1 95 ? -6.366 -5.933 8.144 1.00 81.44 95 TYR A N 1
ATOM 715 C CA . TYR A 1 95 ? -6.237 -5.011 7.025 1.00 81.44 95 TYR A CA 1
ATOM 716 C C . TYR A 1 95 ? -4.775 -4.698 6.708 1.00 81.44 95 TYR A C 1
ATOM 718 O O . TYR A 1 95 ? -4.407 -4.672 5.535 1.00 81.44 95 TYR A O 1
ATOM 726 N N . LEU A 1 96 ? -3.948 -4.504 7.736 1.00 85.62 96 LEU A N 1
ATOM 727 C CA . LEU A 1 96 ? -2.513 -4.311 7.577 1.00 85.62 96 LEU A CA 1
ATOM 728 C C . LEU A 1 96 ? -1.862 -5.561 6.973 1.00 85.62 96 LEU A C 1
ATOM 730 O O . LEU A 1 96 ? -1.202 -5.434 5.954 1.00 85.62 96 LEU A O 1
ATOM 734 N N . ASP A 1 97 ? -2.137 -6.754 7.510 1.00 85.12 97 ASP A N 1
ATOM 735 C CA . ASP A 1 97 ? -1.656 -8.040 6.981 1.00 85.12 97 ASP A CA 1
ATOM 736 C C . ASP A 1 97 ? -2.025 -8.206 5.502 1.00 85.12 97 ASP A C 1
ATOM 738 O O . ASP A 1 97 ? -1.223 -8.676 4.699 1.00 85.12 97 ASP A O 1
ATOM 742 N N . LYS A 1 98 ? -3.239 -7.793 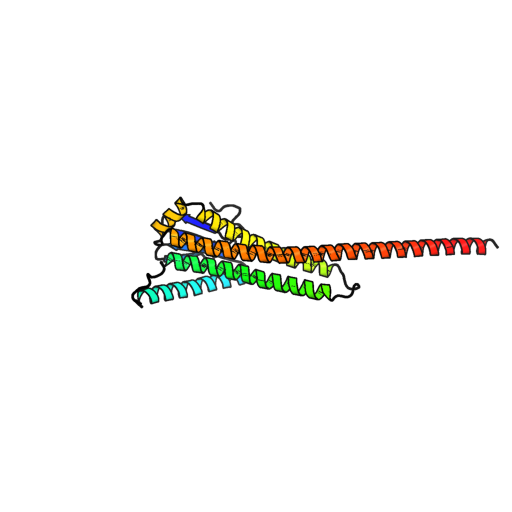5.121 1.00 84.38 98 LYS A N 1
ATOM 743 C CA . LYS A 1 98 ? -3.680 -7.821 3.727 1.00 84.38 98 LYS A CA 1
ATOM 744 C C . LYS A 1 98 ? -2.831 -6.893 2.853 1.00 84.38 98 LYS A C 1
ATOM 746 O O . LYS A 1 98 ? -2.373 -7.327 1.801 1.00 84.38 98 LYS A O 1
ATOM 751 N N . ILE A 1 99 ? -2.648 -5.632 3.254 1.00 85.88 99 ILE A N 1
ATOM 752 C CA . ILE A 1 99 ? -1.847 -4.673 2.477 1.00 85.88 99 ILE A CA 1
ATOM 753 C C . ILE A 1 99 ? -0.389 -5.139 2.407 1.00 85.88 99 ILE A C 1
ATOM 755 O O . ILE A 1 99 ? 0.200 -5.094 1.333 1.00 85.88 99 ILE A O 1
ATOM 759 N N . SER A 1 100 ? 0.173 -5.625 3.512 1.00 88.31 100 SER A N 1
ATOM 760 C CA . SER A 1 100 ? 1.534 -6.160 3.562 1.00 88.31 100 SER A CA 1
ATOM 761 C C . SER A 1 100 ? 1.691 -7.407 2.690 1.00 88.31 100 SER A C 1
ATOM 763 O O . SER A 1 100 ? 2.682 -7.529 1.985 1.00 88.31 100 SER A O 1
ATOM 765 N N . GLY A 1 101 ? 0.701 -8.302 2.651 1.00 86.94 101 GLY A N 1
ATOM 766 C CA . GLY A 1 101 ? 0.719 -9.455 1.746 1.00 86.94 101 GLY A CA 1
ATOM 767 C C . GLY A 1 101 ? 0.654 -9.054 0.267 1.00 86.94 101 GLY A C 1
ATOM 768 O O . GLY A 1 101 ? 1.395 -9.595 -0.550 1.00 86.94 101 GLY A O 1
ATOM 769 N N . GLU A 1 102 ? -0.187 -8.070 -0.080 1.00 86.38 102 GLU A N 1
ATOM 770 C CA . GLU A 1 102 ? -0.216 -7.491 -1.435 1.00 86.38 102 GLU A CA 1
ATOM 771 C C . GLU A 1 102 ? 1.115 -6.791 -1.776 1.00 86.38 102 GLU A C 1
ATOM 773 O O . GLU A 1 102 ? 1.566 -6.850 -2.922 1.00 86.38 102 GLU A O 1
ATOM 778 N N . LEU A 1 103 ? 1.764 -6.158 -0.791 1.00 89.88 103 LEU A N 1
ATOM 779 C CA . LEU A 1 103 ? 3.087 -5.557 -0.942 1.00 89.88 103 LEU A CA 1
ATOM 780 C C . LEU A 1 103 ? 4.157 -6.612 -1.217 1.00 89.88 103 LEU A C 1
ATOM 782 O O . LEU A 1 103 ? 4.908 -6.453 -2.170 1.00 89.88 103 LEU A O 1
ATOM 786 N N . GLU A 1 104 ? 4.224 -7.680 -0.423 1.00 91.38 104 GLU A N 1
ATOM 787 C CA . GLU A 1 104 ? 5.211 -8.752 -0.592 1.00 91.38 104 GLU A CA 1
ATOM 788 C C . GLU A 1 104 ? 5.125 -9.388 -1.986 1.00 91.38 104 GLU A C 1
ATOM 790 O O . GLU A 1 104 ? 6.153 -9.619 -2.625 1.00 91.38 104 GLU A O 1
ATOM 795 N N . GLU A 1 105 ? 3.909 -9.625 -2.491 1.00 89.19 105 GLU A N 1
ATOM 796 C CA . GLU A 1 105 ? 3.694 -10.129 -3.851 1.00 89.19 105 GLU A CA 1
ATOM 797 C C . GLU A 1 105 ? 4.194 -9.126 -4.903 1.00 89.19 105 GLU A C 1
ATOM 799 O O . GLU A 1 105 ? 4.956 -9.492 -5.802 1.00 89.19 105 GLU A O 1
ATOM 804 N N . ALA A 1 106 ? 3.832 -7.847 -4.760 1.00 88.31 106 ALA A N 1
ATOM 805 C CA . ALA A 1 106 ? 4.235 -6.795 -5.689 1.00 88.31 106 ALA A CA 1
ATOM 806 C C . ALA A 1 106 ? 5.751 -6.538 -5.684 1.00 88.31 106 ALA A C 1
ATOM 808 O O . ALA A 1 106 ? 6.351 -6.341 -6.743 1.00 88.31 106 ALA A O 1
ATOM 809 N N . VAL A 1 107 ? 6.377 -6.560 -4.507 1.00 90.44 107 VAL A N 1
ATOM 810 C CA . VAL A 1 107 ? 7.825 -6.420 -4.311 1.00 90.44 107 VAL A CA 1
ATOM 811 C C . VAL A 1 107 ? 8.551 -7.609 -4.911 1.00 90.44 107 VAL A C 1
ATOM 813 O O . VAL A 1 107 ? 9.505 -7.423 -5.660 1.00 90.44 107 VAL A O 1
ATOM 816 N N . TRP A 1 108 ? 8.074 -8.830 -4.663 1.00 90.44 108 TRP A N 1
ATOM 817 C CA . TRP A 1 108 ? 8.665 -10.021 -5.260 1.00 90.44 108 TRP A CA 1
ATOM 818 C C . TRP A 1 108 ? 8.618 -9.962 -6.792 1.00 90.44 108 TRP A C 1
ATOM 820 O O . TRP A 1 108 ? 9.621 -10.232 -7.459 1.00 90.44 108 TRP A O 1
ATOM 830 N N . GLU A 1 109 ? 7.488 -9.551 -7.374 1.00 87.62 109 GLU A N 1
ATOM 831 C CA . GLU A 1 109 ? 7.397 -9.321 -8.816 1.00 87.62 109 GLU A CA 1
ATOM 832 C C . GLU A 1 109 ? 8.366 -8.225 -9.285 1.00 87.62 109 GLU A C 1
ATOM 834 O O . GLU A 1 109 ? 9.093 -8.430 -10.260 1.00 87.62 109 GLU A O 1
ATOM 839 N N . ALA A 1 110 ? 8.442 -7.093 -8.583 1.00 86.19 110 ALA A N 1
ATOM 840 C CA . ALA A 1 110 ? 9.355 -6.004 -8.917 1.00 86.19 110 ALA A CA 1
ATOM 841 C C . ALA A 1 110 ? 10.824 -6.460 -8.887 1.00 86.19 110 ALA A C 1
ATOM 843 O O . ALA A 1 110 ? 11.558 -6.237 -9.850 1.00 86.19 110 ALA A O 1
ATOM 844 N N . ASP A 1 111 ? 11.242 -7.182 -7.850 1.00 88.50 111 ASP A N 1
ATOM 845 C CA . ASP A 1 111 ? 12.598 -7.711 -7.706 1.00 88.50 111 ASP A CA 1
ATOM 846 C C . ASP A 1 111 ? 12.936 -8.749 -8.774 1.00 88.50 111 ASP A C 1
ATOM 848 O O . ASP A 1 111 ? 14.042 -8.747 -9.328 1.00 88.50 111 ASP A O 1
ATOM 852 N N . THR A 1 112 ? 11.993 -9.639 -9.103 1.00 86.69 112 THR A N 1
ATOM 853 C CA . THR A 1 112 ? 12.200 -10.596 -10.199 1.00 86.69 112 THR A CA 1
ATOM 854 C C . THR A 1 112 ? 12.399 -9.873 -11.522 1.00 86.69 112 THR A C 1
ATOM 856 O O . THR A 1 112 ? 13.320 -10.220 -12.261 1.00 86.69 112 THR A O 1
ATOM 859 N N . LEU A 1 113 ? 11.625 -8.817 -11.789 1.00 83.25 113 LEU A N 1
ATOM 860 C CA . LEU A 1 113 ? 11.812 -7.969 -12.958 1.00 83.25 113 LEU A CA 1
ATOM 861 C C . LEU A 1 113 ? 13.184 -7.282 -12.927 1.00 83.25 113 LEU A C 1
ATOM 863 O O . LEU A 1 113 ? 13.925 -7.399 -13.899 1.00 83.25 113 LEU A O 1
ATOM 867 N N . ILE A 1 114 ? 13.582 -6.637 -11.825 1.00 83.25 114 ILE A N 1
ATOM 868 C CA . ILE A 1 114 ? 14.901 -5.984 -11.698 1.00 83.25 114 ILE A CA 1
ATOM 869 C C . ILE A 1 114 ? 16.031 -6.978 -11.977 1.00 83.25 114 ILE A C 1
ATOM 871 O O . ILE A 1 114 ? 16.941 -6.703 -12.770 1.00 83.25 114 ILE A O 1
ATOM 875 N N . ARG A 1 115 ? 15.978 -8.160 -11.361 1.00 82.69 115 ARG A N 1
ATOM 876 C CA . ARG A 1 115 ? 17.001 -9.195 -11.527 1.00 82.69 115 ARG A CA 1
ATOM 877 C C . ARG A 1 115 ? 17.038 -9.739 -12.950 1.00 82.69 115 ARG A C 1
ATOM 879 O O . ARG A 1 115 ? 18.113 -9.866 -13.537 1.00 82.69 115 ARG A O 1
ATOM 886 N N . ASP A 1 116 ? 15.882 -10.053 -13.517 1.00 80.25 116 ASP A N 1
ATOM 887 C CA . ASP A 1 116 ? 15.807 -10.594 -14.867 1.00 80.25 116 ASP A CA 1
ATOM 888 C C . ASP A 1 116 ? 16.287 -9.537 -15.877 1.00 80.25 116 ASP A C 1
ATOM 890 O O . ASP A 1 116 ? 17.062 -9.848 -16.780 1.00 80.25 116 ASP A O 1
ATOM 894 N N . TYR A 1 117 ? 15.949 -8.260 -15.681 1.00 72.56 117 TYR A N 1
ATOM 895 C CA . TYR A 1 117 ? 16.355 -7.172 -16.573 1.00 72.56 117 TYR A CA 1
ATOM 896 C C . TYR A 1 117 ? 17.820 -6.766 -16.462 1.00 72.56 117 TYR A C 1
ATOM 898 O O . TYR A 1 117 ? 18.419 -6.409 -17.479 1.00 72.56 117 TYR A O 1
ATOM 906 N N . THR A 1 118 ? 18.430 -6.865 -15.283 1.00 69.50 118 THR A N 1
ATOM 907 C CA . THR A 1 118 ? 19.881 -6.664 -15.132 1.00 69.50 118 THR A CA 1
ATOM 908 C C . THR A 1 118 ? 20.692 -7.790 -15.790 1.00 69.50 118 THR A C 1
ATOM 910 O O . THR A 1 118 ? 21.823 -7.554 -16.219 1.00 69.50 118 THR A O 1
ATOM 913 N N . GLY A 1 119 ? 20.112 -8.989 -15.946 1.00 65.81 119 GLY A N 1
ATOM 914 C CA . GLY A 1 119 ? 20.736 -10.143 -16.608 1.00 65.81 119 GLY A CA 1
ATOM 915 C C . GLY A 1 119 ? 20.454 -10.296 -18.113 1.00 65.81 119 GLY A C 1
ATOM 916 O O . GLY A 1 119 ? 21.177 -11.025 -18.800 1.00 65.81 119 GLY A O 1
ATOM 917 N N . VAL A 1 120 ? 19.425 -9.638 -18.658 1.00 62.34 120 VAL A N 1
ATOM 918 C CA . VAL A 1 120 ? 19.011 -9.796 -20.065 1.00 62.34 120 VAL A CA 1
ATOM 919 C C . VAL A 1 120 ? 20.014 -9.145 -21.030 1.00 62.34 120 VAL A C 1
ATOM 921 O O . VAL A 1 120 ? 20.292 -7.944 -20.987 1.00 62.34 120 VAL A O 1
ATOM 924 N N . ARG A 1 121 ? 20.533 -9.952 -21.970 1.00 53.91 121 ARG A N 1
ATOM 925 C CA . ARG A 1 121 ? 21.297 -9.472 -23.136 1.00 53.91 121 ARG A CA 1
ATOM 926 C C . ARG A 1 121 ? 20.452 -8.489 -23.949 1.00 53.91 121 ARG A C 1
ATOM 928 O O . ARG A 1 121 ? 19.263 -8.718 -24.154 1.00 53.91 121 ARG A O 1
ATOM 935 N N . GLN A 1 122 ? 21.111 -7.445 -24.460 1.00 54.56 122 GLN A N 1
ATOM 936 C CA . GLN A 1 122 ? 20.541 -6.279 -25.153 1.00 54.56 122 GLN A CA 1
ATOM 937 C C . GLN A 1 122 ? 19.437 -6.613 -26.182 1.00 54.56 122 GLN A C 1
ATOM 939 O O . GLN A 1 122 ? 18.540 -5.807 -26.399 1.00 54.56 122 GLN A O 1
ATOM 944 N N . ASP A 1 123 ? 19.447 -7.804 -26.778 1.00 53.94 123 ASP A N 1
ATOM 945 C CA . ASP A 1 123 ? 18.682 -8.172 -27.975 1.00 53.94 123 ASP A CA 1
ATOM 946 C C . ASP A 1 123 ? 17.226 -8.589 -27.738 1.00 53.94 123 ASP A C 1
ATOM 948 O O . ASP A 1 123 ? 16.468 -8.660 -28.700 1.00 53.94 123 ASP A O 1
ATOM 952 N N . GLN A 1 124 ? 16.809 -8.808 -26.487 1.00 54.62 124 GLN A N 1
ATOM 953 C CA . GLN A 1 124 ? 15.444 -9.258 -26.146 1.00 54.62 124 GLN A CA 1
ATOM 954 C C . GLN A 1 124 ? 14.566 -8.180 -25.492 1.00 54.62 124 GLN A C 1
ATOM 956 O O . GLN A 1 124 ? 13.454 -8.467 -25.050 1.00 54.62 124 GLN A O 1
ATOM 961 N N . ALA A 1 125 ? 15.056 -6.942 -25.442 1.00 56.84 125 ALA A N 1
ATOM 962 C CA . ALA A 1 125 ? 14.354 -5.773 -24.929 1.00 56.84 125 ALA A CA 1
ATOM 963 C C . ALA A 1 125 ? 13.149 -5.407 -25.806 1.00 56.84 125 ALA A C 1
ATOM 965 O O . ALA A 1 125 ? 13.280 -4.672 -26.786 1.00 56.84 125 ALA A O 1
ATOM 966 N N . GLY A 1 126 ? 11.988 -5.975 -25.503 1.00 63.53 126 GLY A N 1
ATOM 967 C CA . GLY A 1 126 ? 10.768 -5.787 -26.272 1.00 63.53 126 GLY A CA 1
ATOM 968 C C . GLY A 1 126 ? 9.685 -5.015 -25.519 1.00 63.53 126 GLY A C 1
ATOM 969 O O . GLY A 1 126 ? 9.781 -4.695 -24.336 1.00 63.53 126 GLY A O 1
ATOM 970 N N . THR A 1 127 ? 8.590 -4.768 -26.232 1.00 70.81 127 THR A N 1
ATOM 971 C CA . THR A 1 127 ? 7.325 -4.258 -25.691 1.00 70.81 127 THR A CA 1
ATOM 972 C C . THR A 1 127 ? 6.698 -5.100 -24.566 1.00 70.81 127 THR A C 1
ATOM 974 O O . THR A 1 127 ? 6.116 -4.486 -23.673 1.00 70.81 127 THR A O 1
ATOM 977 N N . PRO A 1 128 ? 6.791 -6.452 -24.516 1.00 75.38 128 PRO A N 1
ATOM 978 C CA . PRO A 1 128 ? 6.155 -7.199 -23.429 1.00 75.38 128 PRO A CA 1
ATOM 979 C C . PRO A 1 128 ? 6.832 -6.974 -22.072 1.00 75.38 128 PRO A C 1
ATOM 981 O O . PRO A 1 128 ? 6.190 -7.129 -21.039 1.00 75.38 128 PRO A O 1
ATOM 984 N N . GLN A 1 129 ? 8.108 -6.592 -22.059 1.00 74.56 129 GLN A N 1
ATOM 985 C CA . GLN A 1 129 ? 8.853 -6.292 -20.841 1.00 74.56 129 GLN A CA 1
ATOM 986 C C . GLN A 1 129 ? 8.393 -4.978 -20.194 1.00 74.56 129 GLN A C 1
ATOM 988 O O . GLN A 1 129 ? 8.149 -4.930 -18.989 1.00 74.56 129 GLN A O 1
ATOM 993 N N . LEU A 1 130 ? 8.203 -3.938 -21.012 1.00 78.62 130 LEU A N 1
ATOM 994 C CA . LEU A 1 130 ? 7.657 -2.654 -20.564 1.00 78.62 130 LEU A CA 1
ATOM 995 C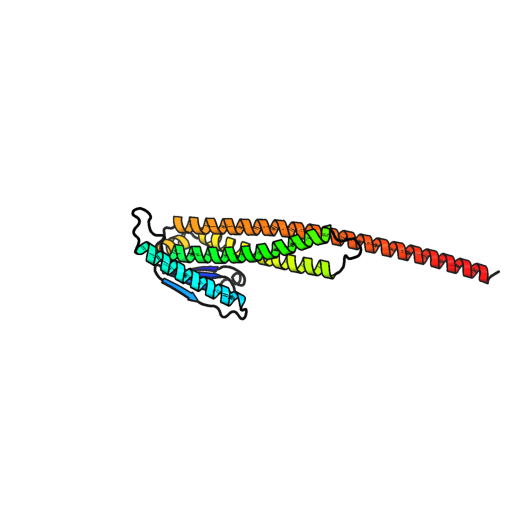 C . LEU A 1 130 ? 6.210 -2.786 -20.083 1.00 78.62 130 LEU A C 1
ATOM 997 O O . LEU A 1 130 ? 5.832 -2.148 -19.107 1.00 78.62 130 LEU A O 1
ATOM 1001 N N . GLU A 1 131 ? 5.410 -3.645 -20.720 1.00 84.31 131 GLU A N 1
ATOM 1002 C CA . GLU A 1 131 ? 4.039 -3.884 -20.262 1.00 84.31 131 GLU A CA 1
ATOM 1003 C C . GLU A 1 131 ? 4.008 -4.595 -18.903 1.00 84.31 131 GLU A C 1
ATOM 1005 O O . GLU A 1 131 ? 3.215 -4.219 -18.046 1.00 84.31 131 GLU A O 1
ATOM 1010 N N . LYS A 1 132 ? 4.906 -5.562 -18.660 1.00 84.00 132 LYS A N 1
ATOM 1011 C CA . LYS A 1 132 ? 5.055 -6.175 -17.329 1.00 84.00 132 LYS A CA 1
ATOM 1012 C C . LYS A 1 132 ? 5.449 -5.147 -16.272 1.00 84.00 132 LYS A C 1
ATOM 1014 O O . LYS A 1 132 ? 4.812 -5.094 -15.230 1.00 84.00 132 LYS A O 1
ATOM 1019 N N . LEU A 1 133 ? 6.433 -4.296 -16.571 1.00 84.69 133 LEU A N 1
ATOM 1020 C CA . LEU A 1 133 ? 6.837 -3.213 -15.673 1.00 84.69 133 LEU A CA 1
ATOM 1021 C C . LEU A 1 133 ? 5.669 -2.266 -15.367 1.00 84.69 133 LEU A C 1
ATOM 1023 O O . LEU A 1 133 ? 5.434 -1.922 -14.213 1.00 84.69 133 LEU A O 1
ATOM 1027 N N . ARG A 1 134 ? 4.884 -1.903 -16.386 1.00 88.06 134 ARG A N 1
ATOM 1028 C CA . ARG A 1 134 ? 3.690 -1.067 -16.224 1.00 88.06 134 ARG A CA 1
ATOM 1029 C C . ARG A 1 134 ? 2.648 -1.716 -15.312 1.00 88.06 134 ARG A C 1
ATOM 1031 O O . ARG A 1 134 ? 2.058 -1.017 -14.494 1.00 88.06 134 ARG A O 1
ATOM 1038 N N . ILE A 1 135 ? 2.408 -3.020 -15.455 1.00 89.88 135 ILE A N 1
ATOM 1039 C CA . ILE A 1 135 ? 1.447 -3.766 -14.629 1.00 89.88 135 ILE A CA 1
ATOM 1040 C C . ILE A 1 135 ? 1.921 -3.826 -13.173 1.00 89.88 135 ILE A C 1
ATOM 1042 O O . ILE A 1 135 ? 1.154 -3.476 -12.279 1.00 89.88 135 ILE A O 1
ATOM 1046 N N . THR A 1 136 ? 3.179 -4.195 -12.928 1.00 89.19 136 THR A N 1
ATOM 1047 C CA . THR A 1 136 ? 3.728 -4.277 -11.566 1.00 89.19 136 THR A CA 1
ATOM 1048 C C . THR A 1 136 ? 3.771 -2.901 -10.894 1.00 89.19 136 THR A C 1
ATOM 1050 O O . THR A 1 136 ? 3.404 -2.771 -9.730 1.00 89.19 136 THR A O 1
ATOM 1053 N N . LYS A 1 137 ? 4.087 -1.830 -11.634 1.00 89.75 137 LYS A N 1
ATOM 1054 C CA . LYS A 1 137 ? 3.990 -0.452 -11.124 1.00 89.75 137 LYS A CA 1
ATOM 1055 C C . LYS A 1 137 ? 2.554 -0.062 -10.759 1.00 89.75 137 LYS A C 1
ATOM 1057 O O . LYS A 1 137 ? 2.328 0.511 -9.702 1.00 89.75 137 LYS A O 1
ATOM 1062 N N . GLN A 1 138 ? 1.565 -0.431 -11.579 1.00 90.56 138 GLN A N 1
ATOM 1063 C CA . GLN A 1 138 ? 0.149 -0.214 -11.247 1.00 90.56 138 GLN A CA 1
ATOM 1064 C C . GLN A 1 138 ? -0.293 -0.984 -9.995 1.00 90.56 138 GLN A C 1
ATOM 1066 O O . GLN A 1 138 ? -1.154 -0.499 -9.252 1.00 90.56 138 GLN A O 1
ATOM 1071 N N . LEU A 1 139 ? 0.268 -2.173 -9.764 1.00 89.00 139 LEU A N 1
ATOM 1072 C CA . LEU A 1 139 ? 0.035 -2.944 -8.545 1.00 89.00 139 LEU A CA 1
ATOM 1073 C C . LEU A 1 139 ? 0.618 -2.210 -7.328 1.00 89.00 139 LEU A C 1
ATOM 1075 O O . LEU A 1 139 ? -0.125 -1.941 -6.385 1.00 89.00 139 LEU A O 1
ATOM 1079 N N . LEU A 1 140 ? 1.885 -1.785 -7.397 1.00 90.44 140 LEU A N 1
ATOM 1080 C CA . LEU A 1 140 ? 2.538 -0.984 -6.355 1.00 90.44 140 LEU A CA 1
ATOM 1081 C C . LEU A 1 140 ? 1.769 0.315 -6.060 1.00 90.44 140 LEU A C 1
ATOM 1083 O O . LEU A 1 140 ? 1.465 0.587 -4.904 1.00 90.44 140 LEU A O 1
ATOM 1087 N N . ASP A 1 141 ? 1.343 1.064 -7.082 1.00 90.25 141 ASP A N 1
ATOM 1088 C CA . ASP A 1 141 ? 0.519 2.276 -6.921 1.00 90.25 141 ASP A CA 1
ATOM 1089 C C . ASP A 1 141 ? -0.812 1.985 -6.203 1.00 90.25 141 ASP A C 1
ATOM 1091 O O . ASP A 1 141 ? -1.335 2.803 -5.435 1.00 90.25 141 ASP A O 1
ATOM 1095 N N . THR A 1 142 ? -1.392 0.809 -6.458 1.00 88.50 142 THR A N 1
ATOM 1096 C CA . THR A 1 142 ? -2.639 0.384 -5.818 1.00 88.50 142 THR A CA 1
ATOM 1097 C C . THR A 1 142 ? -2.414 0.099 -4.337 1.00 88.50 142 THR A C 1
ATOM 1099 O O . THR A 1 142 ? -3.184 0.602 -3.515 1.00 88.50 142 THR A O 1
ATOM 1102 N N . VAL A 1 143 ? -1.354 -0.635 -3.988 1.00 88.69 143 VAL A N 1
ATOM 1103 C CA . VAL A 1 143 ? -0.946 -0.887 -2.595 1.00 88.69 143 VAL A CA 1
ATOM 1104 C C . VAL A 1 143 ? -0.630 0.433 -1.889 1.00 88.69 143 VAL A C 1
ATOM 1106 O O . VAL A 1 143 ? -1.155 0.695 -0.805 1.00 88.69 143 VAL A O 1
ATOM 1109 N N . GLN A 1 144 ? 0.102 1.334 -2.550 1.00 90.56 144 GLN A N 1
ATOM 1110 C CA . GLN A 1 144 ? 0.416 2.663 -2.029 1.00 90.56 144 GLN A CA 1
ATOM 1111 C C . GLN A 1 144 ? -0.845 3.463 -1.692 1.00 90.56 144 GLN A C 1
ATOM 1113 O O . GLN A 1 144 ? -0.979 4.049 -0.616 1.00 90.56 144 GLN A O 1
ATOM 1118 N N . SER A 1 145 ? -1.809 3.481 -2.616 1.00 88.62 145 SER A N 1
ATOM 1119 C CA . SER A 1 145 ? -3.079 4.170 -2.408 1.00 88.62 145 SER A CA 1
ATOM 1120 C C . SER A 1 145 ? -3.865 3.572 -1.241 1.00 88.62 145 SER A C 1
ATOM 1122 O O . SER A 1 145 ? -4.560 4.322 -0.551 1.00 88.62 145 SER A O 1
ATOM 1124 N N . GLN A 1 146 ? -3.800 2.253 -1.032 1.00 86.38 146 GLN A N 1
ATOM 1125 C CA . GLN A 1 146 ? -4.453 1.593 0.097 1.00 86.38 146 GLN A CA 1
ATOM 1126 C C . GLN A 1 146 ? -3.786 1.986 1.421 1.00 86.38 146 GLN A C 1
ATOM 1128 O O . GLN A 1 146 ? -4.499 2.439 2.320 1.00 86.38 146 GLN A O 1
ATOM 1133 N N . ALA A 1 147 ? -2.455 1.913 1.509 1.00 87.88 147 ALA A N 1
ATOM 1134 C CA . ALA A 1 147 ? -1.679 2.290 2.693 1.00 87.88 147 ALA A CA 1
ATOM 1135 C C . ALA A 1 147 ? -1.908 3.759 3.090 1.00 87.88 147 ALA A C 1
ATOM 1137 O O . ALA A 1 147 ? -2.313 4.044 4.219 1.00 87.88 147 ALA A O 1
ATOM 1138 N N . LYS A 1 148 ? -1.807 4.696 2.135 1.00 89.06 148 LYS A N 1
ATOM 1139 C CA . LYS A 1 148 ? -2.089 6.124 2.377 1.00 89.06 148 LYS A CA 1
ATOM 1140 C C . LYS A 1 148 ? -3.517 6.368 2.843 1.00 89.06 148 LYS A C 1
ATOM 1142 O O . LYS A 1 148 ? -3.750 7.177 3.740 1.00 89.06 148 LYS A O 1
ATOM 1147 N N . SER A 1 149 ? -4.492 5.684 2.239 1.00 86.31 149 SER A N 1
ATOM 1148 C CA . SER A 1 149 ? -5.893 5.826 2.649 1.00 86.31 149 SER A CA 1
ATOM 1149 C C . SER A 1 149 ? -6.128 5.321 4.073 1.00 86.31 149 SER A C 1
ATOM 1151 O O . SER A 1 149 ? -6.880 5.944 4.816 1.00 86.31 149 SER A O 1
ATOM 1153 N N . PHE A 1 150 ? -5.453 4.237 4.461 1.00 86.94 150 PHE A N 1
ATOM 1154 C CA . PHE A 1 150 ? -5.525 3.666 5.800 1.00 86.94 150 PHE A CA 1
ATOM 1155 C C . PHE A 1 150 ? -4.952 4.622 6.839 1.00 86.94 150 PHE A C 1
ATOM 1157 O O . PHE A 1 150 ? -5.650 4.999 7.778 1.00 86.94 150 PHE A O 1
ATOM 1164 N N . GLN A 1 151 ? -3.728 5.091 6.596 1.00 89.50 151 GLN A N 1
ATOM 1165 C CA . GLN A 1 151 ? -3.046 6.059 7.444 1.00 89.50 151 GLN A CA 1
ATOM 1166 C C . GLN A 1 151 ? -3.866 7.343 7.601 1.00 89.50 151 GLN A C 1
ATOM 1168 O O . GLN A 1 151 ? -4.078 7.805 8.716 1.00 89.50 151 GLN A O 1
ATOM 1173 N N . THR A 1 152 ? -4.382 7.894 6.497 1.00 88.94 152 THR A N 1
ATOM 1174 C CA . THR A 1 152 ? -5.174 9.136 6.517 1.00 88.94 152 THR A CA 1
ATOM 1175 C C . THR A 1 152 ? -6.406 9.004 7.408 1.00 88.94 152 THR A C 1
ATOM 1177 O O . THR A 1 152 ? -6.751 9.939 8.118 1.00 88.94 152 THR A O 1
ATOM 1180 N N . VAL A 1 153 ? -7.083 7.855 7.378 1.00 86.06 153 VAL A N 1
ATOM 1181 C CA . VAL A 1 153 ? -8.294 7.634 8.179 1.00 86.06 153 VAL A CA 1
ATOM 1182 C C . VAL A 1 153 ? -7.965 7.483 9.660 1.00 86.06 153 VAL A C 1
ATOM 1184 O O . VAL A 1 153 ? -8.709 7.999 10.487 1.00 86.06 153 VAL A O 1
ATOM 1187 N N . LEU A 1 154 ? -6.857 6.818 9.995 1.00 86.56 154 LEU A N 1
ATOM 1188 C CA . LEU A 1 154 ? -6.396 6.714 11.381 1.00 86.56 154 LEU A CA 1
ATOM 1189 C C . LEU A 1 154 ? -5.965 8.076 11.931 1.00 86.56 154 LEU A C 1
ATOM 1191 O O . LEU A 1 154 ? -6.373 8.437 13.028 1.00 86.56 154 LEU A O 1
ATOM 1195 N N . LEU A 1 155 ? -5.230 8.868 11.146 1.00 88.19 155 LEU A N 1
ATOM 1196 C CA . LEU A 1 155 ? -4.847 10.227 11.532 1.00 88.19 155 LEU A CA 1
ATOM 1197 C C . LEU A 1 155 ? -6.066 11.140 11.693 1.00 88.19 155 LEU A C 1
ATOM 1199 O O . LEU A 1 155 ? -6.149 11.860 12.675 1.00 88.19 155 LEU A O 1
ATOM 1203 N N . GLN A 1 156 ? -7.054 11.059 10.798 1.00 87.06 156 GLN A N 1
ATOM 1204 C CA . GLN A 1 156 ? -8.310 11.805 10.951 1.00 87.06 156 GLN A CA 1
ATOM 1205 C C . GLN A 1 156 ? -9.062 11.431 12.232 1.00 87.06 156 GLN A C 1
ATOM 1207 O O . GLN A 1 156 ? -9.665 12.296 12.855 1.00 87.06 156 GLN A O 1
ATOM 1212 N N . ALA A 1 157 ? -9.029 10.155 12.620 1.00 82.69 157 ALA A N 1
ATOM 1213 C CA . ALA A 1 157 ? -9.644 9.701 13.860 1.00 82.69 157 ALA A CA 1
ATOM 1214 C C . ALA A 1 157 ? -8.874 10.166 15.105 1.00 82.69 157 ALA A C 1
ATOM 1216 O O . ALA A 1 157 ? -9.497 10.452 16.118 1.00 82.69 157 ALA A O 1
ATOM 1217 N N . LEU A 1 158 ? -7.542 10.256 15.022 1.00 86.06 158 LEU A N 1
ATOM 1218 C CA . LEU A 1 158 ? -6.685 10.808 16.076 1.00 86.06 158 LEU A CA 1
ATOM 1219 C C . LEU A 1 158 ? -6.832 12.332 16.217 1.00 86.06 158 LEU A C 1
ATOM 1221 O O . LEU A 1 158 ? -6.758 12.856 17.322 1.00 86.06 158 LEU A O 1
ATOM 1225 N N . GLU A 1 159 ? -7.040 13.046 15.109 1.00 87.81 159 GLU A N 1
ATOM 1226 C CA . GLU A 1 159 ? -7.219 14.504 15.092 1.00 87.81 159 GLU A CA 1
ATOM 1227 C C . GLU A 1 159 ? -8.559 14.951 15.705 1.00 87.81 159 GLU A C 1
ATOM 1229 O O . GLU A 1 159 ? -8.650 16.060 16.237 1.00 87.81 159 GLU A O 1
ATOM 1234 N N . ASP A 1 160 ? -9.600 14.114 15.637 1.00 86.12 160 ASP A N 1
ATOM 1235 C CA . ASP A 1 160 ? -10.926 14.415 16.184 1.00 86.12 160 ASP A CA 1
ATOM 1236 C C . ASP A 1 160 ? -11.042 13.959 17.649 1.00 86.12 160 ASP A C 1
ATOM 1238 O O . ASP A 1 160 ? -11.489 12.855 17.976 1.00 86.12 160 ASP A O 1
ATOM 1242 N N . GLU A 1 161 ? -10.624 14.843 18.559 1.00 83.12 161 GLU A N 1
ATOM 1243 C CA . GLU A 1 161 ? -10.691 14.591 20.000 1.00 83.12 161 GLU A CA 1
ATOM 1244 C C . GLU A 1 161 ? -12.117 14.325 20.514 1.00 83.12 161 GLU A C 1
ATOM 1246 O O . GLU A 1 161 ? -12.267 13.621 21.521 1.00 83.12 161 GLU A O 1
ATOM 1251 N N . ASP A 1 162 ? -13.144 14.879 19.861 1.00 83.25 162 ASP A N 1
ATOM 1252 C CA . ASP A 1 162 ? -14.545 14.702 20.250 1.00 83.25 162 ASP A CA 1
ATOM 1253 C C . ASP A 1 162 ? -15.013 13.287 19.891 1.00 83.25 162 ASP A C 1
ATOM 1255 O O . ASP A 1 162 ? -15.561 12.589 20.748 1.00 83.25 162 ASP A O 1
ATOM 1259 N N . ASP A 1 163 ? -14.728 12.822 18.670 1.00 80.44 163 ASP A N 1
ATOM 1260 C CA . ASP A 1 163 ? -15.037 11.456 18.231 1.00 80.44 163 ASP A CA 1
ATOM 1261 C C . ASP A 1 163 ? -14.328 10.415 19.108 1.00 80.44 163 ASP A C 1
ATOM 1263 O O . ASP A 1 163 ? -14.926 9.403 19.482 1.00 80.44 163 ASP A O 1
ATOM 1267 N N . LEU A 1 164 ? -13.073 10.669 19.481 1.00 80.12 164 LEU A N 1
ATOM 1268 C CA . LEU A 1 164 ? -12.275 9.749 20.288 1.00 80.12 164 LEU A CA 1
ATOM 1269 C C . LEU A 1 164 ? -12.744 9.715 21.756 1.00 80.12 164 LEU A C 1
ATOM 1271 O O . LEU A 1 164 ? -12.804 8.650 22.378 1.00 80.12 164 LEU A O 1
ATOM 1275 N N . SER A 1 165 ? -13.192 10.859 22.284 1.00 81.75 165 SER A N 1
ATOM 1276 C CA . SER A 1 165 ? -13.847 10.950 23.597 1.00 81.75 165 SER A CA 1
ATOM 1277 C C . SER A 1 165 ? -15.218 10.262 23.606 1.00 81.75 165 SER A C 1
ATOM 1279 O O . SER A 1 165 ? -15.553 9.543 24.554 1.00 81.75 165 SER A O 1
ATOM 1281 N N . ASP A 1 166 ? -16.005 10.426 22.541 1.00 80.56 166 ASP A N 1
ATOM 1282 C CA . ASP A 1 166 ? -17.284 9.738 22.353 1.00 80.56 166 ASP A CA 1
ATOM 1283 C C . ASP A 1 166 ? -17.081 8.220 22.250 1.00 80.56 166 ASP A C 1
ATOM 1285 O O . ASP A 1 166 ? -17.864 7.445 22.814 1.00 80.56 166 ASP A O 1
ATOM 1289 N N . LEU A 1 167 ? -16.018 7.776 21.577 1.00 77.31 167 LEU A N 1
ATOM 1290 C CA . LEU A 1 167 ? -15.657 6.367 21.440 1.00 77.31 167 LEU A CA 1
ATOM 1291 C C . LEU A 1 167 ? -15.272 5.773 22.800 1.00 77.31 167 LEU A C 1
ATOM 1293 O O . LEU A 1 167 ? -15.851 4.762 23.202 1.00 77.31 167 LEU A O 1
ATOM 1297 N N . ALA A 1 168 ? -14.416 6.452 23.567 1.00 81.94 168 ALA A N 1
ATOM 1298 C CA . ALA A 1 168 ? -14.060 6.032 24.920 1.00 81.94 168 ALA A CA 1
ATOM 1299 C C . ALA A 1 168 ? -15.296 5.912 25.834 1.00 81.94 168 ALA A C 1
ATOM 1301 O O . ALA A 1 168 ? -15.524 4.893 26.490 1.00 81.94 168 ALA A O 1
ATOM 1302 N N . THR A 1 169 ? -16.175 6.917 25.795 1.00 80.81 169 THR A N 1
ATOM 1303 C CA . THR A 1 169 ? -17.386 6.961 26.629 1.00 80.81 169 THR A CA 1
ATOM 1304 C C . THR A 1 169 ? -18.415 5.895 26.238 1.00 80.81 169 THR A C 1
ATOM 1306 O O . THR A 1 169 ? -19.142 5.380 27.090 1.00 80.81 169 THR A O 1
ATOM 1309 N N . SER A 1 170 ? -18.523 5.567 24.949 1.00 74.12 170 SER A N 1
ATOM 1310 C CA . SER A 1 170 ? -19.566 4.665 24.443 1.00 74.12 170 SER A CA 1
ATOM 1311 C C . SER A 1 170 ? -19.154 3.197 24.397 1.00 74.12 170 SER A C 1
ATOM 1313 O O . SER A 1 170 ? -20.012 2.313 24.502 1.00 74.12 170 SER A O 1
ATOM 1315 N N . VAL A 1 171 ? -17.860 2.931 24.244 1.00 72.81 171 VAL A N 1
ATOM 1316 C CA . VAL A 1 171 ? -17.345 1.609 23.895 1.00 72.81 171 VAL A CA 1
ATOM 1317 C C . VAL A 1 171 ? -16.476 1.002 25.002 1.00 72.81 171 VAL A C 1
ATOM 1319 O O . VAL A 1 171 ? -16.260 -0.205 24.974 1.00 72.81 171 VAL A O 1
ATOM 1322 N N . GLY A 1 172 ? -16.068 1.780 26.012 1.00 72.19 172 GLY A N 1
ATOM 1323 C CA . GLY A 1 172 ? -15.462 1.270 27.248 1.00 72.19 172 GLY A CA 1
ATOM 1324 C C . GLY A 1 172 ? -13.963 1.548 27.440 1.00 72.19 172 GLY A C 1
ATOM 1325 O O . GLY A 1 172 ? -13.611 1.911 28.561 1.00 72.19 172 GLY A O 1
ATOM 1326 N N . PRO A 1 173 ? -13.082 1.396 26.427 1.00 81.12 173 PRO A N 1
ATOM 1327 C CA . PRO A 1 173 ? -11.663 1.715 26.584 1.00 81.12 173 PRO A CA 1
ATOM 1328 C C . PRO A 1 173 ? -11.416 3.197 26.830 1.00 81.12 173 PRO A C 1
ATOM 1330 O O . PRO A 1 173 ? -12.224 4.052 26.468 1.00 81.12 173 PRO A O 1
ATOM 1333 N N . THR A 1 174 ? -10.262 3.500 27.403 1.00 85.25 174 THR A N 1
ATOM 1334 C CA . THR A 1 174 ? -9.796 4.870 27.600 1.00 85.25 174 THR A CA 1
ATOM 1335 C C . THR A 1 174 ? -9.394 5.522 26.276 1.00 85.25 174 THR A C 1
ATOM 1337 O O . THR A 1 174 ? -9.060 4.856 25.296 1.00 85.25 174 THR A O 1
ATOM 1340 N N . LYS A 1 175 ? -9.415 6.857 26.252 1.00 85.88 175 LYS A N 1
ATOM 1341 C CA . LYS A 1 175 ? -8.933 7.660 25.119 1.00 85.88 175 LYS A CA 1
ATOM 1342 C C . LYS A 1 175 ? -7.477 7.314 24.767 1.00 85.88 175 LYS A C 1
ATOM 1344 O O . LYS A 1 175 ? -7.188 7.052 23.608 1.00 85.88 175 LYS A O 1
ATOM 1349 N N . GLU A 1 176 ? -6.614 7.194 25.773 1.00 87.19 176 GLU A N 1
ATOM 1350 C CA . GLU A 1 176 ? -5.192 6.858 25.600 1.00 87.19 176 GLU A CA 1
ATOM 1351 C C . GLU A 1 176 ? -4.982 5.480 24.942 1.00 87.19 176 GLU A C 1
ATOM 1353 O O . GLU A 1 176 ? -4.115 5.329 24.085 1.00 87.19 176 GLU A O 1
ATOM 1358 N N . GLU A 1 177 ? -5.794 4.472 25.284 1.00 86.44 177 GLU A N 1
ATOM 1359 C CA . GLU A 1 177 ? -5.717 3.143 24.656 1.00 86.44 177 GLU A CA 1
ATOM 1360 C C . GLU A 1 177 ? -6.102 3.173 23.169 1.00 86.44 177 GLU A C 1
ATOM 1362 O O . GLU A 1 177 ? -5.493 2.477 22.352 1.00 86.44 177 GLU A O 1
ATOM 1367 N N . TRP A 1 178 ? -7.099 3.984 22.805 1.00 86.25 178 TRP A N 1
ATOM 1368 C CA . TRP A 1 178 ? -7.490 4.181 21.409 1.00 86.25 178 TRP A CA 1
ATOM 1369 C C . TRP A 1 178 ? -6.441 4.954 20.618 1.00 86.25 178 TRP A C 1
ATOM 1371 O O . TRP A 1 178 ? -6.131 4.562 19.493 1.00 86.25 178 TRP A O 1
ATOM 1381 N N . GLU A 1 179 ? -5.881 6.008 21.213 1.00 89.12 179 GLU A N 1
ATOM 1382 C CA . GLU A 1 179 ? -4.796 6.789 20.619 1.00 89.12 179 GLU A CA 1
ATOM 1383 C C . GLU A 1 179 ? -3.590 5.902 20.334 1.00 89.12 179 GLU A C 1
ATOM 1385 O O . GLU A 1 179 ? -3.163 5.805 19.187 1.00 89.12 179 GLU A O 1
ATOM 1390 N N . LEU A 1 180 ? -3.120 5.157 21.337 1.00 90.62 180 LEU A N 1
ATOM 1391 C CA . LEU A 1 180 ? -1.973 4.265 21.193 1.00 90.62 180 LEU A CA 1
ATOM 1392 C C . LEU A 1 180 ? -2.193 3.213 20.096 1.00 90.62 180 LEU A C 1
ATOM 1394 O O . LEU A 1 180 ? -1.292 2.935 19.303 1.00 90.62 180 LEU A O 1
ATOM 1398 N N . CYS A 1 181 ? -3.397 2.635 20.034 1.00 87.75 181 CYS A N 1
ATOM 1399 C CA . CYS A 1 181 ? -3.756 1.663 19.006 1.00 87.75 181 CYS A CA 1
ATOM 1400 C C . CYS A 1 181 ? -3.715 2.298 17.607 1.00 87.75 181 CYS A C 1
ATOM 1402 O O . CYS A 1 181 ? -3.042 1.790 16.709 1.00 87.75 181 CYS A O 1
ATOM 1404 N N . PHE A 1 182 ? -4.389 3.431 17.404 1.00 89.31 182 PHE A N 1
ATOM 1405 C CA . PHE A 1 182 ? -4.427 4.086 16.095 1.00 89.31 182 PHE A CA 1
ATOM 1406 C C . PHE A 1 182 ? -3.067 4.644 15.674 1.00 89.31 182 PHE A C 1
ATOM 1408 O O . PHE A 1 182 ? -2.719 4.529 14.498 1.00 89.31 182 PHE A O 1
ATOM 1415 N N . GLU A 1 183 ? -2.273 5.175 16.604 1.00 91.69 183 GLU A N 1
ATOM 1416 C CA . GLU A 1 183 ? -0.905 5.626 16.348 1.00 91.69 183 GLU A CA 1
ATOM 1417 C C . GLU A 1 183 ? -0.040 4.477 15.837 1.00 91.69 183 GLU A C 1
ATOM 1419 O O . GLU A 1 183 ? 0.560 4.606 14.766 1.00 91.69 183 GLU A O 1
ATOM 1424 N N . TYR A 1 184 ? -0.052 3.335 16.533 1.00 92.31 184 TYR A N 1
ATOM 1425 C CA . TYR A 1 184 ? 0.710 2.151 16.142 1.00 92.31 184 TYR A CA 1
ATOM 1426 C C . TYR A 1 184 ? 0.398 1.724 14.701 1.00 92.31 184 TYR A C 1
ATOM 1428 O O . TYR A 1 184 ? 1.298 1.658 13.861 1.00 92.31 184 TYR A O 1
ATOM 1436 N N . TYR A 1 185 ? -0.881 1.517 14.369 1.00 89.56 185 TYR A N 1
ATOM 1437 C CA . TYR A 1 185 ? -1.257 1.090 13.017 1.00 89.56 185 TYR A CA 1
ATOM 1438 C C . TYR A 1 185 ? -1.056 2.184 11.962 1.00 89.56 185 TYR A C 1
ATOM 1440 O O . TYR A 1 185 ? -0.789 1.864 10.802 1.00 89.56 185 TYR A O 1
ATOM 1448 N N . SER A 1 186 ? -1.144 3.466 12.332 1.00 91.94 186 SER A N 1
ATOM 1449 C CA . SER A 1 186 ? -0.844 4.571 11.415 1.00 91.94 186 SER A CA 1
ATOM 1450 C C . SER A 1 186 ? 0.642 4.629 11.060 1.00 91.94 186 SER A C 1
ATOM 1452 O O . SER A 1 186 ? 0.983 4.886 9.904 1.00 91.94 186 SER A O 1
ATOM 1454 N N . GLN A 1 187 ? 1.522 4.332 12.023 1.00 93.75 187 GLN A N 1
ATOM 1455 C CA . GLN A 1 187 ? 2.957 4.238 11.796 1.00 93.75 187 GLN A CA 1
ATOM 1456 C C . GLN A 1 187 ? 3.282 3.025 10.924 1.00 93.75 187 GLN A C 1
ATOM 1458 O O . GLN A 1 187 ? 3.990 3.174 9.931 1.00 93.75 187 GLN A O 1
ATOM 1463 N N . SER A 1 188 ? 2.713 1.853 11.218 1.00 91.12 188 SER A N 1
ATOM 1464 C CA . SER A 1 188 ? 2.913 0.665 10.377 1.00 91.12 188 SER A CA 1
ATOM 1465 C C . SER A 1 188 ? 2.431 0.886 8.939 1.00 91.12 188 SER A C 1
ATOM 1467 O O . SER A 1 188 ? 3.092 0.479 7.990 1.00 91.12 188 SER A O 1
ATOM 1469 N N . ALA A 1 189 ? 1.316 1.596 8.745 1.00 89.69 189 ALA A N 1
ATOM 1470 C CA . ALA A 1 189 ? 0.856 1.981 7.410 1.00 89.69 189 ALA A CA 1
ATOM 1471 C C . ALA A 1 189 ? 1.839 2.923 6.687 1.00 89.69 189 ALA A C 1
ATOM 1473 O O . ALA A 1 189 ? 1.980 2.846 5.466 1.00 89.69 189 ALA A O 1
ATOM 1474 N N . ALA A 1 190 ? 2.520 3.803 7.428 1.00 91.88 190 ALA A N 1
ATOM 1475 C CA . ALA A 1 190 ? 3.542 4.697 6.889 1.00 91.88 190 ALA A CA 1
ATOM 1476 C C . ALA A 1 190 ? 4.803 3.937 6.450 1.00 91.88 190 ALA A C 1
ATOM 1478 O O . ALA A 1 190 ? 5.405 4.280 5.436 1.00 91.88 190 ALA A O 1
ATOM 1479 N N . GLU A 1 191 ? 5.190 2.901 7.196 1.00 93.75 191 GLU A N 1
ATOM 1480 C CA . GLU A 1 191 ? 6.316 2.027 6.849 1.00 93.75 191 GLU A CA 1
ATOM 1481 C C . GLU A 1 191 ? 6.050 1.295 5.527 1.00 93.75 191 GLU A C 1
ATOM 1483 O O . GLU A 1 191 ? 6.889 1.333 4.627 1.00 93.75 191 GLU A O 1
ATOM 1488 N N . VAL A 1 192 ? 4.841 0.748 5.361 1.00 91.69 192 VAL A N 1
ATOM 1489 C CA . VAL A 1 192 ? 4.389 0.142 4.097 1.00 91.69 192 VAL A CA 1
ATOM 1490 C C . VAL A 1 192 ? 4.438 1.151 2.940 1.00 91.69 192 VAL A C 1
ATOM 1492 O O . VAL A 1 192 ? 4.936 0.829 1.864 1.00 91.69 192 VAL A O 1
ATOM 1495 N N . ASP A 1 193 ? 3.962 2.387 3.132 1.00 91.69 193 ASP A N 1
ATOM 1496 C CA . ASP A 1 193 ? 4.028 3.426 2.087 1.00 91.69 193 ASP A CA 1
ATOM 1497 C C . ASP A 1 193 ? 5.473 3.793 1.703 1.00 91.69 193 ASP A C 1
ATOM 1499 O O . ASP A 1 193 ? 5.786 3.986 0.521 1.00 91.69 193 ASP A O 1
ATOM 1503 N N . ALA A 1 194 ? 6.369 3.873 2.688 1.00 93.00 194 ALA A N 1
ATOM 1504 C CA . ALA A 1 194 ? 7.780 4.154 2.455 1.00 93.00 19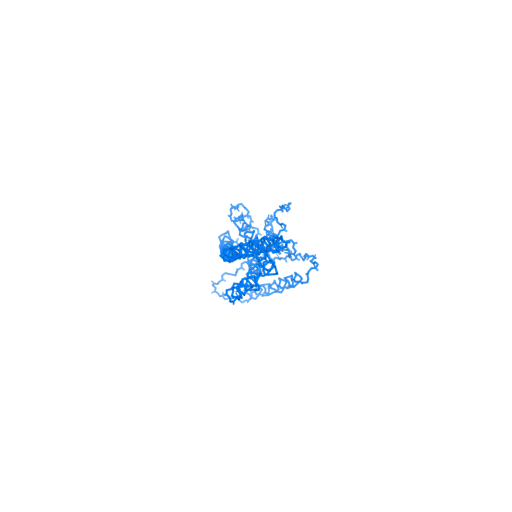4 ALA A CA 1
ATOM 1505 C C . ALA A 1 194 ? 8.456 3.027 1.658 1.00 93.00 194 ALA A C 1
ATOM 1507 O O . ALA A 1 194 ? 9.197 3.306 0.712 1.00 93.00 194 ALA A O 1
ATOM 1508 N N . GLU A 1 195 ? 8.161 1.768 1.986 1.00 93.25 195 GLU A N 1
ATOM 1509 C CA . GLU A 1 195 ? 8.677 0.609 1.259 1.00 93.25 195 GLU A CA 1
ATOM 1510 C C . GLU A 1 195 ? 8.173 0.570 -0.187 1.00 93.25 195 GLU A C 1
ATOM 1512 O O . GLU A 1 195 ? 8.975 0.420 -1.114 1.00 93.25 195 GLU A O 1
ATOM 1517 N N . VAL A 1 196 ? 6.872 0.794 -0.408 1.00 92.81 196 VAL A N 1
ATOM 1518 C CA . VAL A 1 196 ? 6.310 0.905 -1.764 1.00 92.81 196 VAL A CA 1
ATOM 1519 C C . VAL A 1 196 ? 7.008 2.010 -2.553 1.00 92.81 196 VAL A C 1
ATOM 1521 O O . VAL A 1 196 ? 7.379 1.805 -3.707 1.00 92.81 196 VAL A O 1
ATOM 1524 N N . SER A 1 197 ? 7.212 3.177 -1.936 1.00 92.81 197 SER A N 1
ATOM 1525 C CA . SER A 1 197 ? 7.837 4.329 -2.594 1.00 92.81 197 SER A CA 1
ATOM 1526 C C . SER A 1 197 ? 9.256 4.016 -3.074 1.00 92.81 197 SER A C 1
ATOM 1528 O O . SER A 1 197 ? 9.604 4.371 -4.199 1.00 92.81 197 SER A O 1
ATOM 1530 N N . ALA A 1 198 ? 10.043 3.295 -2.270 1.00 92.12 198 ALA A N 1
ATOM 1531 C CA . ALA A 1 198 ? 11.386 2.865 -2.655 1.00 92.12 198 ALA A CA 1
ATOM 1532 C C . ALA A 1 198 ? 11.369 1.916 -3.870 1.00 92.12 198 ALA A C 1
ATOM 1534 O O . ALA A 1 198 ? 12.193 2.044 -4.776 1.00 92.12 198 ALA A O 1
ATOM 1535 N N . HIS A 1 199 ? 10.407 0.991 -3.929 1.00 90.44 199 HIS A N 1
ATOM 1536 C CA . HIS A 1 199 ? 10.284 0.052 -5.048 1.00 90.44 199 HIS A CA 1
ATOM 1537 C C . HIS A 1 199 ? 9.755 0.719 -6.322 1.00 90.44 199 HIS A C 1
ATOM 1539 O O . HIS A 1 199 ? 10.186 0.370 -7.421 1.00 90.44 199 HIS A O 1
ATOM 1545 N N . VAL A 1 200 ? 8.862 1.704 -6.198 1.00 91.44 200 VAL A N 1
ATOM 1546 C CA . VAL A 1 200 ? 8.401 2.510 -7.339 1.00 91.44 200 VAL A CA 1
ATOM 1547 C C . VAL A 1 200 ? 9.551 3.329 -7.927 1.00 91.44 200 VAL A C 1
ATOM 1549 O O . VAL A 1 200 ? 9.708 3.344 -9.144 1.00 91.44 200 VAL A O 1
ATOM 1552 N N . GLU A 1 201 ? 10.397 3.939 -7.094 1.00 91.88 201 GLU A N 1
ATOM 1553 C CA . GLU A 1 201 ? 11.594 4.653 -7.560 1.00 91.88 201 GLU A CA 1
ATOM 1554 C C . GLU A 1 201 ? 12.556 3.712 -8.307 1.00 91.88 201 GLU A C 1
ATOM 1556 O O . GLU A 1 201 ? 12.990 4.016 -9.419 1.00 91.88 201 GLU A O 1
ATOM 1561 N N . ALA A 1 202 ? 12.806 2.514 -7.767 1.00 89.12 202 ALA A N 1
ATOM 1562 C CA . ALA A 1 202 ? 13.622 1.504 -8.441 1.00 89.12 202 ALA A CA 1
ATOM 1563 C C . ALA A 1 202 ? 13.026 1.056 -9.795 1.00 89.12 202 ALA A C 1
ATOM 1565 O O . ALA A 1 202 ? 13.760 0.805 -10.757 1.00 89.12 202 ALA A O 1
ATOM 1566 N N . MET A 1 203 ? 11.696 0.965 -9.894 1.00 87.94 203 MET A N 1
ATOM 1567 C CA . MET A 1 203 ? 10.992 0.689 -11.151 1.00 87.94 203 MET A CA 1
ATOM 1568 C C . MET A 1 203 ? 11.105 1.844 -12.153 1.00 87.94 203 MET A C 1
ATOM 1570 O O . MET A 1 203 ? 11.294 1.586 -13.344 1.00 87.94 203 MET A O 1
ATOM 1574 N N . ASP A 1 204 ? 11.045 3.093 -11.694 1.00 90.50 204 ASP A N 1
ATOM 1575 C CA . ASP A 1 204 ? 11.210 4.285 -12.534 1.00 90.50 204 ASP A CA 1
ATOM 1576 C C . ASP A 1 204 ? 12.619 4.378 -13.123 1.00 90.50 204 ASP A C 1
ATOM 1578 O O . ASP A 1 204 ? 12.786 4.657 -14.314 1.00 90.50 204 ASP A O 1
ATOM 1582 N N . ASP A 1 205 ? 13.643 4.078 -12.327 1.00 89.62 205 ASP A N 1
ATOM 1583 C CA . ASP A 1 205 ? 15.025 4.002 -12.801 1.00 89.62 205 ASP A CA 1
ATOM 1584 C C . ASP A 1 205 ? 15.190 2.948 -13.901 1.00 89.62 205 ASP A C 1
ATOM 1586 O O . ASP A 1 205 ? 15.855 3.179 -14.921 1.00 89.62 205 ASP A O 1
ATOM 1590 N N . LEU A 1 206 ? 14.536 1.797 -13.732 1.00 85.81 206 LEU A N 1
ATOM 1591 C CA . LEU A 1 206 ? 14.554 0.717 -14.709 1.00 85.81 206 LEU A CA 1
ATOM 1592 C C . LEU A 1 206 ? 13.812 1.102 -15.999 1.00 85.81 206 LEU A C 1
ATOM 1594 O O . LEU A 1 206 ? 14.301 0.823 -17.098 1.00 85.81 206 LEU A O 1
ATOM 1598 N N . GLU A 1 207 ? 12.665 1.776 -15.890 1.00 87.06 207 GLU A N 1
ATOM 1599 C CA . GLU A 1 207 ? 11.923 2.323 -17.031 1.00 87.06 207 GLU A CA 1
ATOM 1600 C C . GLU A 1 207 ? 12.782 3.331 -17.813 1.00 87.06 207 GLU A C 1
ATOM 1602 O O . GLU A 1 207 ? 12.960 3.194 -19.029 1.00 87.06 207 GLU A O 1
ATOM 1607 N N . ASN A 1 208 ? 13.392 4.291 -17.114 1.00 87.94 208 ASN A N 1
ATOM 1608 C CA . ASN A 1 208 ? 14.261 5.309 -17.703 1.00 87.94 208 ASN A CA 1
ATOM 1609 C C . ASN A 1 208 ? 15.463 4.694 -18.426 1.00 87.94 208 ASN A C 1
ATOM 1611 O O . ASN A 1 208 ? 15.791 5.084 -19.552 1.00 87.94 208 ASN A O 1
ATOM 1615 N N . PHE A 1 209 ? 16.095 3.690 -17.822 1.00 85.25 209 PHE A N 1
ATOM 1616 C CA . PHE A 1 209 ? 17.182 2.945 -18.447 1.00 85.25 209 PHE A CA 1
ATOM 1617 C C . PHE A 1 209 ? 16.762 2.297 -19.777 1.00 85.25 209 PHE A C 1
ATOM 1619 O O . PHE A 1 209 ? 17.497 2.371 -20.770 1.00 85.25 209 PHE A O 1
ATOM 1626 N N . TRP A 1 210 ? 15.570 1.697 -19.839 1.00 80.06 210 TRP A N 1
ATOM 1627 C CA . TRP A 1 210 ? 15.060 1.098 -21.074 1.00 80.06 210 TRP A CA 1
ATOM 1628 C C . TRP A 1 210 ? 14.703 2.129 -22.136 1.00 80.06 210 TRP A C 1
ATOM 1630 O O . TRP A 1 210 ? 15.020 1.920 -23.310 1.00 80.06 210 TRP A O 1
ATOM 1640 N N . LEU A 1 211 ? 14.089 3.244 -21.743 1.00 84.19 211 LEU A N 1
ATOM 1641 C CA . LEU A 1 211 ? 13.786 4.345 -22.656 1.00 84.19 211 LEU A CA 1
ATOM 1642 C C . LEU A 1 211 ? 15.063 4.893 -23.303 1.00 84.19 211 LEU A C 1
ATOM 1644 O O . LEU A 1 211 ? 15.105 5.076 -24.524 1.00 84.19 211 LEU A O 1
ATOM 1648 N N . LEU A 1 212 ? 16.133 5.060 -22.519 1.00 85.12 212 LEU A N 1
ATOM 1649 C CA . LEU A 1 212 ? 17.441 5.461 -23.037 1.00 85.12 212 LEU A CA 1
ATOM 1650 C C . LEU A 1 212 ? 17.980 4.434 -24.041 1.00 85.12 212 LEU A C 1
ATOM 1652 O O . LEU A 1 212 ? 18.324 4.798 -25.166 1.00 85.12 212 LEU A O 1
ATOM 1656 N N . ARG A 1 213 ? 17.965 3.142 -23.705 1.00 80.38 213 ARG A N 1
ATOM 1657 C CA . ARG A 1 213 ? 18.445 2.086 -24.615 1.00 80.38 213 ARG A CA 1
ATOM 1658 C C . ARG A 1 213 ? 17.643 1.969 -25.909 1.00 80.38 213 ARG A C 1
ATOM 1660 O O . ARG A 1 213 ? 18.215 1.731 -26.972 1.00 80.38 213 ARG A O 1
ATOM 1667 N N . LEU A 1 214 ? 16.323 2.128 -25.847 1.00 80.94 214 LEU A N 1
ATOM 1668 C CA . LEU A 1 214 ? 15.474 2.124 -27.040 1.00 80.94 214 LEU A CA 1
ATOM 1669 C C . LEU A 1 214 ? 15.793 3.310 -27.952 1.00 80.94 214 LEU A C 1
ATOM 1671 O O . LEU A 1 214 ? 15.814 3.152 -29.174 1.00 80.94 214 LEU A O 1
ATOM 1675 N N . SER A 1 215 ? 16.083 4.478 -27.375 1.00 85.25 215 SER A N 1
ATOM 1676 C CA . SER A 1 215 ? 16.492 5.647 -28.155 1.00 85.25 215 SER A CA 1
ATOM 1677 C C . SER A 1 215 ? 17.869 5.467 -28.809 1.00 85.25 215 SER A C 1
ATOM 1679 O O . SER A 1 215 ? 18.023 5.803 -29.983 1.00 85.25 215 SER A O 1
ATOM 1681 N N . GLU A 1 216 ? 18.830 4.843 -28.116 1.00 85.88 216 GLU A N 1
ATOM 1682 C CA . GLU A 1 216 ? 20.139 4.477 -28.675 1.00 85.88 216 GLU A CA 1
ATOM 1683 C C . GLU A 1 216 ? 19.995 3.514 -29.863 1.00 85.88 216 GLU A C 1
ATOM 1685 O O . GLU A 1 216 ? 20.509 3.786 -30.947 1.00 85.88 216 GLU A O 1
ATOM 1690 N N . ARG A 1 217 ? 19.206 2.441 -29.719 1.00 82.19 217 ARG A N 1
ATOM 1691 C CA . ARG A 1 217 ? 18.939 1.499 -30.822 1.00 82.19 217 ARG A CA 1
ATOM 1692 C C . ARG A 1 217 ? 18.281 2.157 -32.022 1.00 82.19 217 ARG A C 1
ATOM 1694 O O . ARG A 1 217 ? 18.621 1.849 -33.163 1.00 82.19 217 ARG A O 1
ATOM 1701 N N . ARG A 1 218 ? 17.322 3.052 -31.782 1.00 86.12 218 ARG A N 1
ATOM 1702 C CA . ARG A 1 218 ? 16.678 3.804 -32.859 1.00 86.12 218 ARG A CA 1
ATOM 1703 C C . ARG A 1 218 ? 17.704 4.641 -33.622 1.00 86.12 218 ARG A C 1
ATOM 1705 O O . ARG A 1 218 ? 17.690 4.628 -34.849 1.00 86.12 218 ARG A O 1
ATOM 1712 N N . LEU A 1 219 ? 18.614 5.303 -32.912 1.00 89.56 219 LEU A N 1
ATOM 1713 C CA . LEU A 1 219 ? 19.685 6.085 -33.521 1.00 89.56 219 LEU A CA 1
ATOM 1714 C C . LEU A 1 219 ? 20.650 5.206 -34.334 1.00 89.56 219 LEU A C 1
ATOM 1716 O O . LEU A 1 219 ? 21.052 5.582 -35.434 1.00 89.56 219 LEU A O 1
ATOM 1720 N N . GLU A 1 220 ? 21.013 4.026 -33.827 1.00 87.94 220 GLU A N 1
ATOM 1721 C CA . GLU A 1 220 ? 21.845 3.065 -34.561 1.00 87.94 220 GLU A CA 1
ATOM 1722 C C . GLU A 1 220 ? 21.169 2.581 -35.849 1.00 87.94 220 GLU A C 1
ATOM 1724 O O . GLU A 1 220 ? 21.817 2.518 -36.899 1.00 87.94 220 GLU A O 1
ATOM 1729 N N . LEU A 1 221 ? 19.865 2.296 -35.796 1.00 87.94 221 LEU A N 1
ATOM 1730 C CA . LEU A 1 221 ? 19.078 1.922 -36.970 1.00 87.94 221 LEU A CA 1
ATOM 1731 C C . LEU A 1 221 ? 19.016 3.064 -37.987 1.00 87.94 221 LEU A C 1
ATOM 1733 O O . LEU A 1 221 ? 19.295 2.831 -39.162 1.00 87.94 221 LEU A O 1
ATOM 1737 N N . GLU A 1 222 ? 18.750 4.295 -37.549 1.00 90.81 222 GLU A N 1
ATOM 1738 C CA . GLU A 1 222 ? 18.754 5.486 -38.411 1.00 90.81 222 GLU A CA 1
ATOM 1739 C C . GLU A 1 222 ? 20.134 5.705 -39.059 1.00 90.81 222 GLU A C 1
ATOM 1741 O O . GLU A 1 222 ? 20.232 5.944 -40.264 1.00 90.81 222 GLU A O 1
ATOM 1746 N N . LYS A 1 223 ? 21.228 5.521 -38.308 1.00 92.88 223 LYS A N 1
ATOM 1747 C CA . LYS A 1 223 ? 22.597 5.571 -38.845 1.00 92.88 223 LYS A CA 1
ATOM 1748 C C . LYS A 1 223 ? 22.847 4.468 -39.873 1.00 92.88 223 LYS A C 1
ATOM 1750 O O . LYS A 1 223 ? 23.475 4.725 -40.899 1.00 92.88 223 LYS A O 1
ATOM 1755 N N . SER A 1 224 ? 22.387 3.244 -39.610 1.00 90.69 224 SER A N 1
ATOM 1756 C CA . SER A 1 224 ? 22.532 2.122 -40.544 1.00 90.69 224 SER A CA 1
ATOM 1757 C C . SER A 1 224 ? 21.757 2.362 -41.841 1.00 90.69 224 SER A C 1
ATOM 1759 O O . SER A 1 224 ? 22.284 2.102 -42.921 1.00 90.69 224 SER A O 1
ATOM 1761 N N . GLN A 1 225 ? 20.561 2.948 -41.746 1.00 91.75 225 GLN A N 1
ATOM 1762 C CA . GLN A 1 225 ? 19.754 3.339 -42.893 1.00 91.75 225 GLN A CA 1
ATOM 1763 C C . GLN A 1 225 ? 20.460 4.421 -43.714 1.00 91.75 225 GLN A C 1
ATOM 1765 O O . GLN A 1 225 ? 20.581 4.269 -44.925 1.00 91.75 225 GLN A O 1
ATOM 1770 N N . LEU A 1 226 ? 21.003 5.455 -43.064 1.00 92.19 226 LEU A N 1
ATOM 1771 C CA . LEU A 1 226 ? 21.787 6.494 -43.737 1.00 92.19 226 LEU A CA 1
ATOM 1772 C C . LEU A 1 226 ? 23.001 5.914 -44.472 1.00 92.19 226 LEU A C 1
ATOM 1774 O O . LEU A 1 226 ? 23.264 6.282 -45.614 1.00 92.19 226 LEU A O 1
ATOM 1778 N N . TRP A 1 227 ? 23.730 4.977 -43.857 1.00 94.19 227 TRP A N 1
ATOM 1779 C CA . TRP A 1 227 ? 24.827 4.277 -44.535 1.00 94.19 227 TRP A CA 1
ATOM 1780 C C . TRP A 1 227 ? 24.348 3.523 -45.774 1.00 94.19 227 TRP A C 1
ATOM 1782 O O . TRP A 1 227 ? 25.005 3.573 -46.813 1.00 94.19 227 TRP A O 1
ATOM 1792 N N . LEU A 1 228 ? 23.203 2.851 -45.679 1.00 90.75 228 LEU A N 1
ATOM 1793 C CA . LEU A 1 228 ? 22.616 2.088 -46.777 1.00 90.75 228 LEU A CA 1
ATOM 1794 C C . LEU A 1 228 ? 22.148 3.009 -47.915 1.00 90.75 228 LEU A C 1
ATOM 1796 O O . LEU A 1 228 ? 22.396 2.710 -49.082 1.00 90.75 228 LEU A O 1
ATOM 1800 N N . GLU A 1 229 ? 21.566 4.164 -47.588 1.00 91.88 229 GLU A N 1
ATOM 1801 C CA . GLU A 1 229 ? 21.199 5.209 -48.549 1.00 91.88 229 GLU A CA 1
ATOM 1802 C C . GLU A 1 229 ? 22.431 5.787 -49.258 1.00 91.88 229 GLU A C 1
ATOM 1804 O O . GLU A 1 229 ? 22.443 5.888 -50.485 1.00 91.88 229 GLU A O 1
ATOM 1809 N N . VAL A 1 230 ? 23.504 6.098 -48.523 1.00 92.38 230 VAL A N 1
ATOM 1810 C CA . VAL A 1 230 ? 24.765 6.599 -49.100 1.00 92.38 230 VAL A CA 1
ATOM 1811 C C . VAL A 1 230 ? 25.406 5.561 -50.024 1.00 92.38 230 VAL A C 1
ATOM 1813 O O . VAL A 1 230 ? 25.830 5.899 -51.132 1.00 92.38 230 VAL A O 1
ATOM 1816 N N . VAL A 1 231 ? 25.455 4.293 -49.606 1.00 91.69 231 VAL A N 1
ATOM 1817 C CA . VAL A 1 231 ? 25.979 3.196 -50.436 1.00 91.69 231 VAL A CA 1
ATOM 1818 C C . VAL A 1 231 ? 25.122 3.003 -51.689 1.00 91.69 231 VAL A C 1
ATOM 1820 O O . VAL A 1 231 ? 25.671 2.872 -52.784 1.00 91.69 231 VAL A O 1
ATOM 1823 N N . GLY A 1 232 ? 23.794 3.046 -51.558 1.00 88.56 232 GLY A N 1
ATOM 1824 C CA . GLY A 1 232 ? 22.866 2.947 -52.684 1.00 88.56 232 GLY A CA 1
ATOM 1825 C C . GLY A 1 232 ? 23.021 4.098 -53.681 1.00 88.56 232 GLY A C 1
ATOM 1826 O O . GLY A 1 232 ? 23.088 3.867 -54.888 1.00 88.56 232 GLY A O 1
ATOM 1827 N N . LEU A 1 233 ? 23.165 5.337 -53.199 1.00 89.88 233 LEU A N 1
ATOM 1828 C CA . LEU A 1 233 ? 23.467 6.493 -54.049 1.00 89.88 233 LEU A CA 1
ATOM 1829 C C . LEU A 1 233 ? 24.800 6.315 -54.786 1.00 89.88 233 LEU A C 1
ATOM 1831 O O . LEU A 1 233 ? 24.865 6.558 -55.991 1.00 89.88 233 LEU A O 1
ATOM 1835 N N . GLY A 1 234 ? 25.840 5.838 -54.098 1.00 87.31 234 GLY A N 1
ATOM 1836 C CA . GLY A 1 234 ? 27.137 5.542 -54.709 1.00 87.31 234 GLY A CA 1
ATOM 1837 C C . GLY A 1 234 ? 27.050 4.486 -55.816 1.00 87.31 234 GLY A C 1
ATOM 1838 O O . GLY A 1 234 ? 27.606 4.683 -56.898 1.00 87.31 234 GLY A O 1
ATOM 1839 N N . GLN A 1 235 ? 26.304 3.400 -55.585 1.00 87.44 235 GLN A N 1
ATOM 1840 C CA . GLN A 1 235 ? 26.048 2.373 -56.601 1.00 87.44 235 GLN A CA 1
ATOM 1841 C C . GLN A 1 235 ? 25.289 2.932 -57.808 1.00 87.44 235 GLN A C 1
ATOM 1843 O O . GLN A 1 235 ? 25.676 2.659 -58.942 1.00 87.44 235 GLN A O 1
ATOM 1848 N N . ASN A 1 236 ? 24.259 3.749 -57.583 1.00 87.00 236 ASN A N 1
ATOM 1849 C CA . ASN A 1 236 ? 23.487 4.365 -58.662 1.00 87.00 236 ASN A CA 1
ATOM 1850 C C . ASN A 1 236 ? 24.350 5.301 -59.524 1.00 87.00 236 ASN A C 1
ATOM 1852 O O . ASN A 1 236 ? 24.256 5.271 -60.751 1.00 87.00 236 ASN A O 1
ATOM 1856 N N . VAL A 1 237 ? 25.233 6.095 -58.906 1.00 85.88 237 VAL A N 1
ATOM 1857 C CA . VAL A 1 237 ? 26.182 6.960 -59.630 1.00 85.88 237 VAL A CA 1
ATOM 1858 C C . VAL A 1 237 ? 27.186 6.129 -60.434 1.00 85.88 237 VAL A C 1
ATOM 1860 O O . VAL A 1 237 ? 27.425 6.424 -61.605 1.00 85.88 237 VAL A O 1
ATOM 1863 N N . ALA A 1 238 ? 27.744 5.065 -59.850 1.00 82.75 238 ALA A N 1
ATOM 1864 C CA . ALA A 1 238 ? 28.671 4.175 -60.549 1.00 82.75 238 ALA A CA 1
ATOM 1865 C C . ALA A 1 238 ? 28.007 3.459 -61.742 1.00 82.75 238 ALA A C 1
ATOM 1867 O O . ALA A 1 238 ? 28.599 3.368 -62.821 1.00 82.75 238 ALA A O 1
ATOM 1868 N N . ALA A 1 239 ? 26.761 3.005 -61.577 1.00 84.06 239 ALA A N 1
ATOM 1869 C CA . ALA A 1 239 ? 25.960 2.414 -62.646 1.00 84.06 239 ALA A CA 1
ATOM 1870 C C . ALA A 1 239 ? 25.680 3.417 -63.780 1.00 84.06 239 ALA A C 1
ATOM 1872 O O . ALA A 1 239 ? 25.778 3.068 -64.953 1.00 84.06 239 ALA A O 1
ATOM 1873 N N . ALA A 1 240 ? 25.392 4.681 -63.456 1.00 82.94 240 ALA A N 1
ATOM 1874 C CA . ALA A 1 240 ? 25.174 5.720 -64.461 1.00 82.94 240 ALA A CA 1
ATOM 1875 C C . ALA A 1 240 ? 26.438 6.007 -65.290 1.00 82.94 240 ALA A C 1
ATOM 1877 O O . ALA A 1 240 ? 26.357 6.112 -66.510 1.00 82.94 240 ALA A O 1
ATOM 1878 N N . ILE A 1 241 ? 27.611 6.091 -64.650 1.00 82.50 241 ILE A N 1
ATOM 1879 C CA . ILE A 1 241 ? 28.885 6.302 -65.355 1.00 82.50 241 ILE A CA 1
ATOM 1880 C C . ILE A 1 241 ? 29.195 5.108 -66.264 1.00 82.50 241 ILE A C 1
ATOM 1882 O O . ILE A 1 241 ? 29.504 5.297 -67.435 1.00 82.50 241 ILE A O 1
ATOM 1886 N N . THR A 1 242 ? 29.070 3.883 -65.750 1.00 82.25 242 THR A N 1
ATOM 1887 C CA . THR A 1 242 ? 29.322 2.665 -66.542 1.00 82.25 242 THR A CA 1
ATOM 1888 C C . THR A 1 242 ? 28.312 2.435 -67.665 1.00 82.25 242 THR A C 1
ATOM 1890 O O . THR A 1 242 ? 28.641 1.739 -68.610 1.00 82.25 242 THR A O 1
ATOM 1893 N N . GLY A 1 243 ? 27.107 3.008 -67.601 1.00 74.81 243 GLY A N 1
ATOM 1894 C CA . GLY A 1 243 ? 26.148 2.968 -68.710 1.00 74.81 243 GLY A CA 1
ATOM 1895 C C . GLY A 1 243 ? 26.391 4.016 -69.805 1.00 74.81 243 GLY A C 1
ATOM 1896 O O . GLY A 1 243 ? 25.855 3.872 -70.901 1.00 74.81 243 GLY A O 1
ATOM 1897 N N . ILE A 1 244 ? 27.152 5.081 -69.519 1.00 76.62 244 ILE A N 1
ATOM 1898 C CA . ILE A 1 244 ? 27.498 6.138 -70.489 1.00 76.62 244 ILE A CA 1
ATOM 1899 C C . ILE A 1 244 ? 28.717 5.749 -71.341 1.00 76.62 244 ILE A C 1
ATOM 1901 O O . ILE A 1 244 ? 28.791 6.153 -72.503 1.00 76.62 244 ILE A O 1
ATOM 1905 N N . PHE A 1 245 ? 29.668 5.016 -70.757 1.00 61.38 245 PHE A N 1
ATOM 1906 C CA . PHE A 1 245 ? 30.910 4.569 -71.397 1.00 61.38 245 PHE A CA 1
ATOM 1907 C C . PHE A 1 245 ? 30.797 3.141 -71.932 1.00 61.38 245 PHE A C 1
ATOM 1909 O O . PHE A 1 245 ? 31.380 2.888 -73.011 1.00 61.38 245 PHE A O 1
#

Sequence (245 aa):
MFSKNARRGFGLSVRRGGALLSLGRDGPSVVVANTTAFILPRDSRDKSLSDVGLQIQQKFVDIVASVREQHTAEEPGREPVPFALAVTEALLTIYLDKISGELEEAVWEADTLIRDYTGVRQDQAGTPQLEKLRITKQLLDTVQSQAKSFQTVLLQALEDEDDLSDLATSVGPTKEEWELCFEYYSQSAAEVDAEVSAHVEAMDDLENFWLLRLSERRLELEKSQLWLEVVGLGQNVAAAITGIF

pLDDT: mean 76.43, std 14.73, range [29.72, 94.19]

Radius of gyration: 28.92 Å; chains: 1; bounding box: 54×32×111 Å